Protein AF-A0AAX3W273-F1 (afdb_monomer_lite)

Structure (mmCIF, N/CA/C/O backbone):
data_AF-A0AAX3W273-F1
#
_entry.id   AF-A0AAX3W273-F1
#
loop_
_atom_site.group_PDB
_atom_site.id
_atom_site.type_symbol
_atom_site.label_atom_id
_atom_site.label_alt_id
_atom_site.label_comp_id
_atom_site.label_asym_id
_atom_site.label_entity_id
_atom_site.label_seq_id
_atom_site.pdbx_PDB_ins_code
_atom_site.Cartn_x
_atom_site.Cartn_y
_atom_site.Cartn_z
_atom_site.occupancy
_atom_site.B_iso_or_equiv
_atom_site.auth_seq_id
_atom_site.auth_comp_id
_atom_site.auth_asym_id
_atom_site.auth_atom_id
_atom_site.pdbx_PDB_model_num
ATOM 1 N N . MET A 1 1 ? 8.315 22.679 12.753 1.00 25.94 1 MET A N 1
ATOM 2 C CA . MET A 1 1 ? 7.898 21.330 12.330 1.00 25.94 1 MET A CA 1
ATOM 3 C C . MET A 1 1 ? 9.099 20.743 11.617 1.00 25.94 1 MET A C 1
ATOM 5 O O . MET A 1 1 ? 9.586 21.376 10.692 1.00 25.94 1 MET A O 1
ATOM 9 N N . LYS A 1 2 ? 9.744 19.732 12.209 1.00 23.56 2 LYS A N 1
ATOM 10 C CA . LYS A 1 2 ? 11.080 19.284 11.787 1.00 23.56 2 LYS A CA 1
ATOM 11 C C . LYS A 1 2 ? 10.921 18.058 10.901 1.00 23.56 2 LYS A C 1
ATOM 13 O O . LYS A 1 2 ? 10.528 17.007 11.386 1.00 23.56 2 LYS A O 1
ATOM 18 N N . LYS A 1 3 ? 11.172 18.308 9.621 1.00 26.64 3 LYS A N 1
ATOM 19 C CA . LYS A 1 3 ? 11.089 17.408 8.484 1.00 26.64 3 LYS A CA 1
ATOM 20 C C . LYS A 1 3 ? 12.102 16.267 8.580 1.00 26.64 3 LYS A C 1
ATOM 22 O O . LYS A 1 3 ? 13.192 16.435 9.127 1.00 26.64 3 LYS A O 1
ATOM 27 N N . ILE A 1 4 ? 11.681 15.152 8.000 1.00 30.81 4 ILE A N 1
ATOM 28 C CA . ILE A 1 4 ? 12.438 13.959 7.639 1.00 30.81 4 ILE A CA 1
ATOM 29 C C . ILE A 1 4 ? 13.677 14.388 6.844 1.00 30.81 4 ILE A C 1
ATOM 31 O O . ILE A 1 4 ? 13.557 14.955 5.763 1.00 30.81 4 ILE A O 1
ATOM 35 N N . ALA A 1 5 ? 14.858 14.171 7.417 1.00 24.86 5 ALA A N 1
ATOM 36 C CA . ALA A 1 5 ? 16.133 14.404 6.760 1.00 24.86 5 ALA A CA 1
ATOM 37 C C . ALA A 1 5 ? 17.184 13.416 7.292 1.00 24.86 5 ALA A C 1
ATOM 39 O O . ALA A 1 5 ? 17.659 13.573 8.412 1.00 24.86 5 ALA A O 1
ATOM 40 N N . ILE A 1 6 ? 17.594 12.497 6.409 1.00 29.88 6 ILE A N 1
ATOM 41 C CA . ILE A 1 6 ? 18.982 12.054 6.206 1.00 29.88 6 ILE A CA 1
ATOM 42 C C . ILE A 1 6 ? 19.641 11.113 7.264 1.00 29.88 6 ILE A C 1
ATOM 44 O O . ILE A 1 6 ? 19.788 11.457 8.431 1.00 29.88 6 ILE A O 1
ATOM 48 N N . LEU A 1 7 ? 20.254 10.038 6.720 1.00 27.95 7 LEU A N 1
ATOM 49 C CA . LEU A 1 7 ? 21.529 9.350 7.069 1.00 27.95 7 LEU A CA 1
ATOM 50 C C . LEU A 1 7 ? 21.525 7.922 7.670 1.00 27.95 7 LEU A C 1
ATOM 52 O O . LEU A 1 7 ? 21.441 7.691 8.873 1.00 27.95 7 LEU A O 1
ATOM 56 N N . LEU A 1 8 ? 21.913 6.993 6.783 1.00 24.48 8 LEU A N 1
ATOM 57 C CA . LEU A 1 8 ? 23.005 6.011 6.907 1.00 24.48 8 LEU A CA 1
ATOM 58 C C . LEU A 1 8 ? 23.963 6.155 8.121 1.00 24.48 8 LEU A C 1
ATOM 60 O O . LEU A 1 8 ? 24.432 7.238 8.454 1.00 24.48 8 LEU A O 1
ATOM 64 N N . PHE A 1 9 ? 24.431 4.978 8.575 1.00 23.83 9 PHE A N 1
ATOM 65 C CA . PHE A 1 9 ? 25.602 4.643 9.421 1.00 23.83 9 PHE A CA 1
ATOM 66 C C . PHE A 1 9 ? 25.374 4.181 10.881 1.00 23.83 9 PHE A C 1
ATOM 68 O O . PHE A 1 9 ? 25.629 4.874 11.858 1.00 23.83 9 PHE A O 1
ATOM 75 N N . SER A 1 10 ? 25.233 2.855 10.987 1.00 26.92 10 SER A N 1
ATOM 76 C CA . SER A 1 10 ? 26.097 1.952 11.774 1.00 26.92 10 SER A CA 1
ATOM 77 C C . SER A 1 10 ? 25.934 1.795 13.303 1.00 26.92 10 SER A C 1
ATOM 79 O O . SER A 1 10 ? 26.263 2.654 14.109 1.00 26.92 10 SER A O 1
ATOM 81 N N . MET A 1 11 ? 25.674 0.523 13.638 1.00 23.14 11 MET A N 1
ATOM 82 C CA . MET A 1 11 ? 26.162 -0.266 14.782 1.00 23.14 11 MET A CA 1
ATOM 83 C C . MET A 1 11 ? 25.514 -0.128 16.174 1.00 23.14 11 MET A C 1
ATOM 85 O O . MET A 1 11 ? 25.789 0.783 16.939 1.00 23.14 11 MET A O 1
ATOM 89 N N . LEU A 1 12 ? 24.862 -1.247 16.537 1.00 26.22 12 LEU A N 1
ATOM 90 C CA . LEU A 1 12 ? 25.008 -2.019 17.786 1.00 26.22 12 LEU A CA 1
ATOM 91 C C . LEU A 1 12 ? 24.751 -1.278 19.112 1.00 26.22 12 LEU A C 1
ATOM 93 O O . LEU A 1 12 ? 25.593 -0.530 19.581 1.00 26.22 12 LEU A O 1
ATOM 97 N N . PHE A 1 13 ? 23.705 -1.682 19.840 1.00 26.23 13 PHE A N 1
ATOM 98 C CA . PHE A 1 13 ? 23.851 -2.570 21.007 1.00 26.23 13 PHE A CA 1
ATOM 99 C C . PHE A 1 13 ? 22.477 -3.024 21.540 1.00 26.23 13 PHE A C 1
ATOM 101 O O . PHE A 1 13 ? 21.609 -2.232 21.889 1.00 26.23 13 PHE A O 1
ATOM 108 N N . ILE A 1 14 ? 22.317 -4.346 21.615 1.00 30.08 14 ILE A N 1
ATOM 109 C CA . ILE A 1 14 ? 21.212 -5.088 22.238 1.00 30.08 14 ILE A CA 1
ATOM 110 C C . ILE A 1 14 ? 21.372 -5.054 23.766 1.00 30.08 14 ILE A C 1
ATOM 112 O O . ILE A 1 14 ? 22.502 -5.168 24.231 1.00 30.08 14 ILE A O 1
ATOM 116 N N . LEU A 1 15 ? 20.257 -5.002 24.517 1.00 28.06 15 LEU A N 1
ATOM 117 C CA . LEU A 1 15 ? 19.963 -5.750 25.768 1.00 28.06 15 LEU A CA 1
ATOM 118 C C . LEU A 1 15 ? 18.534 -5.375 26.238 1.00 28.06 15 LEU A C 1
ATOM 120 O O . LEU A 1 15 ? 18.276 -4.245 26.624 1.00 28.06 15 LEU A O 1
ATOM 124 N N . ALA A 1 16 ? 17.519 -6.210 26.000 1.00 25.91 16 ALA A N 1
ATOM 125 C CA . ALA A 1 16 ? 17.043 -7.311 26.853 1.00 25.91 16 ALA A CA 1
ATOM 126 C C . ALA A 1 16 ? 16.433 -6.887 28.208 1.00 25.91 16 ALA A C 1
ATOM 128 O O . ALA A 1 16 ? 17.149 -6.548 29.145 1.00 25.91 16 ALA A O 1
ATOM 129 N N . ALA A 1 17 ? 15.119 -7.091 28.360 1.00 27.91 17 ALA A N 1
ATOM 130 C CA . ALA A 1 17 ? 14.512 -7.423 29.648 1.00 27.91 17 ALA A CA 1
ATOM 131 C C . ALA A 1 17 ? 13.325 -8.379 29.452 1.00 27.91 17 ALA A C 1
ATOM 133 O O . ALA A 1 17 ? 12.268 -8.037 28.930 1.00 27.91 17 ALA A O 1
ATOM 134 N N . CYS A 1 18 ? 13.573 -9.615 29.873 1.00 31.14 18 CYS A N 1
ATOM 135 C CA . CYS A 1 18 ? 12.635 -10.713 30.023 1.00 31.14 18 CYS A CA 1
ATOM 136 C C . CYS A 1 18 ? 11.695 -10.432 31.209 1.00 31.14 18 CYS A C 1
ATOM 138 O O . CYS A 1 18 ? 12.151 -9.978 32.257 1.00 31.14 18 CYS A O 1
ATOM 140 N N . GLY A 1 19 ? 10.406 -10.741 31.075 1.00 26.31 19 GLY A N 1
ATOM 141 C CA . GLY A 1 19 ? 9.416 -10.601 32.144 1.00 26.31 19 GLY A CA 1
ATOM 142 C C . GLY A 1 19 ? 8.473 -11.794 32.165 1.00 26.31 19 GLY A C 1
ATOM 143 O O . GLY A 1 19 ? 7.361 -11.726 31.656 1.00 26.31 19 GLY A O 1
ATOM 144 N N . ASN A 1 20 ? 8.963 -12.903 32.713 1.00 30.00 20 ASN A N 1
ATOM 145 C CA . ASN A 1 20 ? 8.245 -14.159 32.888 1.00 30.00 20 ASN A CA 1
ATOM 146 C C . ASN A 1 20 ? 7.231 -14.038 34.042 1.00 30.00 20 ASN A C 1
ATOM 148 O O . ASN A 1 20 ? 7.597 -13.592 35.129 1.00 30.00 20 ASN A O 1
ATOM 152 N N . ALA A 1 21 ? 5.992 -14.488 33.841 1.00 28.69 21 ALA A N 1
ATOM 153 C CA . ALA A 1 21 ? 5.070 -14.791 34.934 1.00 28.69 21 ALA A CA 1
ATOM 154 C C . ALA A 1 21 ? 4.145 -15.947 34.531 1.00 28.69 21 ALA A C 1
ATOM 156 O O . ALA A 1 21 ? 3.165 -15.773 33.803 1.00 28.69 21 ALA A O 1
ATOM 157 N N . GLU A 1 22 ? 4.474 -17.141 35.023 1.00 37.22 22 GLU A N 1
ATOM 158 C CA . GLU A 1 22 ? 3.534 -18.252 35.129 1.00 37.22 22 GLU A CA 1
ATOM 159 C C . GLU A 1 22 ? 2.342 -17.824 35.991 1.00 37.22 22 GLU A C 1
ATOM 161 O O . GLU A 1 22 ? 2.506 -17.309 37.097 1.00 37.22 22 GLU A O 1
ATOM 166 N N . SER A 1 23 ? 1.126 -18.071 35.506 1.00 32.28 23 SER A N 1
ATOM 167 C CA . SER A 1 23 ? -0.039 -18.132 36.381 1.00 32.28 23 SER A CA 1
ATOM 168 C C . SER A 1 23 ? -0.974 -19.256 35.956 1.00 32.28 23 SER A C 1
ATOM 170 O O . SER A 1 23 ? -1.180 -19.551 34.777 1.00 32.28 23 SER A O 1
ATOM 172 N N . GLU A 1 24 ? -1.456 -19.930 36.988 1.00 30.55 24 GLU A N 1
ATOM 173 C CA . GLU A 1 24 ? -2.148 -21.205 37.003 1.00 30.55 24 GLU A CA 1
ATOM 174 C C . GLU A 1 24 ? -3.422 -21.216 36.147 1.00 30.55 24 GLU A C 1
ATOM 176 O O . GLU A 1 24 ? -4.262 -20.313 36.190 1.00 30.55 24 GLU A O 1
ATOM 181 N N . LYS A 1 25 ? -3.607 -22.310 35.401 1.00 39.47 25 LYS A N 1
ATOM 182 C CA . LYS A 1 25 ? -4.836 -22.590 34.656 1.00 39.47 25 LYS A CA 1
ATOM 183 C C . LYS A 1 25 ? -5.967 -22.946 35.625 1.00 39.47 25 LYS A C 1
ATOM 185 O O . LYS A 1 25 ? -6.136 -24.105 35.988 1.00 39.47 25 LYS A O 1
ATOM 190 N N . LYS A 1 26 ? -6.792 -21.959 35.978 1.00 35.06 26 LYS A N 1
ATOM 191 C CA . LYS A 1 26 ? -8.195 -22.203 36.338 1.00 35.06 26 LYS A CA 1
ATOM 192 C C . LYS A 1 26 ? -9.020 -22.257 35.055 1.00 35.06 26 LYS A C 1
ATOM 194 O O . LYS A 1 26 ? -9.019 -21.299 34.281 1.00 35.06 26 LYS A O 1
ATOM 199 N N . GLU A 1 27 ? -9.707 -23.374 34.830 1.00 41.81 27 GLU A N 1
ATOM 200 C CA . GLU A 1 27 ? -10.755 -23.484 33.814 1.00 41.81 27 GLU A CA 1
ATOM 201 C C . GLU A 1 27 ? -11.779 -22.365 34.034 1.00 41.81 27 GLU A C 1
ATOM 203 O O . GLU A 1 27 ? -12.503 -22.336 35.029 1.00 41.81 27 GLU A O 1
ATOM 208 N N . LYS A 1 28 ? -11.784 -21.393 33.118 1.00 39.84 28 LYS A N 1
ATOM 209 C CA . LYS A 1 28 ? -12.769 -20.316 33.088 1.00 39.84 28 LYS A CA 1
ATOM 210 C C . LYS A 1 28 ? -14.056 -20.859 32.488 1.00 39.84 28 LYS A C 1
ATOM 212 O O . LYS A 1 28 ? -14.116 -21.153 31.294 1.00 39.84 28 LYS A O 1
ATOM 217 N N . GLU A 1 29 ? -15.094 -20.899 33.310 1.00 38.44 29 GLU A N 1
ATOM 218 C CA . GLU A 1 29 ? -16.475 -20.744 32.863 1.00 38.44 29 GLU A CA 1
ATOM 219 C C . GLU A 1 29 ? -16.510 -19.624 31.806 1.00 38.44 29 GLU A C 1
ATOM 221 O O . GLU A 1 29 ? -16.057 -18.506 32.070 1.00 38.44 29 GLU A O 1
ATOM 226 N N . LYS A 1 30 ? -16.963 -19.918 30.578 1.00 45.59 30 LYS A N 1
ATOM 227 C CA . LYS A 1 30 ? -17.107 -18.907 29.519 1.00 45.59 30 LYS A CA 1
ATOM 228 C C . LYS A 1 30 ? -18.262 -17.976 29.886 1.00 45.59 30 LYS A C 1
ATOM 230 O O . LYS A 1 30 ? -19.367 -18.102 29.365 1.00 45.59 30 LYS A O 1
ATOM 235 N N . THR A 1 31 ? -18.005 -17.034 30.786 1.00 56.19 31 THR A N 1
ATOM 236 C CA . THR A 1 31 ? -18.885 -15.894 31.020 1.00 56.19 31 THR A CA 1
ATOM 237 C C . THR A 1 31 ? -18.957 -15.122 29.706 1.00 56.19 31 THR A C 1
ATOM 239 O O . THR A 1 31 ? -17.946 -14.626 29.204 1.00 56.19 31 THR A O 1
ATOM 242 N N . LYS A 1 32 ? -20.136 -15.102 29.084 1.00 72.56 32 LYS A N 1
ATOM 243 C CA . LYS A 1 32 ? -20.366 -14.354 27.848 1.00 72.56 32 LYS A CA 1
ATOM 244 C C . LYS A 1 32 ? -20.261 -12.866 28.202 1.00 72.56 32 LYS A C 1
ATOM 246 O O . LYS A 1 32 ? -21.071 -12.371 28.978 1.00 72.56 32 LYS A O 1
ATOM 251 N N . ILE A 1 33 ? -19.223 -12.195 27.709 1.00 83.00 33 ILE A N 1
ATOM 252 C CA . ILE A 1 33 ? -18.990 -10.761 27.940 1.00 83.00 33 ILE A CA 1
ATOM 253 C C . ILE A 1 33 ? -20.108 -9.920 27.306 1.00 83.00 33 ILE A C 1
ATOM 255 O O . ILE A 1 33 ? -20.633 -10.287 26.251 1.00 83.00 33 ILE A O 1
ATOM 259 N N . THR A 1 34 ? -20.487 -8.814 27.952 1.00 90.56 34 THR A N 1
ATOM 260 C CA . THR A 1 34 ? -21.536 -7.902 27.453 1.00 90.56 34 THR A CA 1
ATOM 261 C C . THR A 1 34 ? -21.082 -7.164 26.187 1.00 90.56 34 THR A C 1
ATOM 263 O O . THR A 1 34 ? -19.890 -7.146 25.885 1.00 90.56 34 THR A O 1
ATOM 266 N N . GLN A 1 35 ? -22.011 -6.547 25.445 1.00 91.31 35 GLN A N 1
ATOM 267 C CA . GLN A 1 35 ? -21.678 -5.713 24.279 1.00 91.31 35 GLN A CA 1
ATOM 268 C C . GLN A 1 35 ? -20.694 -4.593 24.656 1.00 91.31 35 GLN A C 1
ATOM 270 O O . GLN A 1 35 ? -19.619 -4.510 24.080 1.00 91.31 35 GLN A O 1
ATOM 275 N N . GLU A 1 36 ? -20.989 -3.828 25.709 1.00 91.69 36 GLU A N 1
ATOM 276 C CA . GLU A 1 36 ? -20.113 -2.755 26.205 1.00 91.69 36 GLU A CA 1
ATOM 277 C C . GLU A 1 36 ? -18.697 -3.262 26.556 1.00 91.69 36 GLU A C 1
ATOM 279 O O . GLU A 1 36 ? -17.688 -2.610 26.285 1.00 91.69 36 GLU A O 1
ATOM 284 N N . GLN A 1 37 ? -18.588 -4.469 27.125 1.00 93.31 37 GLN A N 1
ATOM 285 C CA . GLN A 1 37 ? -17.292 -5.093 27.407 1.00 93.31 37 GLN A CA 1
ATOM 286 C C . GLN A 1 37 ? -16.558 -5.529 26.132 1.00 93.31 37 GLN A C 1
ATOM 288 O O . GLN A 1 37 ? -15.325 -5.485 26.102 1.00 93.31 37 GLN A O 1
ATOM 293 N N . GLN A 1 38 ? -17.286 -5.963 25.099 1.00 95.00 38 GLN A N 1
ATOM 294 C CA . GLN A 1 38 ? -16.714 -6.270 23.788 1.00 95.00 38 GLN A CA 1
ATOM 295 C C . GLN A 1 38 ? -16.208 -4.998 23.107 1.00 95.00 38 GLN A C 1
ATOM 297 O O . GLN A 1 38 ? -15.054 -4.987 22.694 1.00 95.00 38 GLN A O 1
ATOM 302 N N . GLU A 1 39 ? -17.005 -3.928 23.075 1.00 94.31 39 GLU A N 1
ATOM 303 C CA . GLU A 1 39 ? -16.632 -2.623 22.508 1.00 94.31 39 GLU A CA 1
ATOM 304 C C . GLU A 1 39 ? -15.397 -2.050 23.204 1.00 94.31 39 GLU A C 1
ATOM 306 O O . GLU A 1 39 ? -14.401 -1.731 22.561 1.00 94.31 39 GLU A O 1
ATOM 311 N N . LYS A 1 40 ? -15.390 -2.023 24.543 1.00 95.00 40 LYS A N 1
ATOM 312 C CA . LYS A 1 40 ? -14.233 -1.543 25.310 1.00 95.00 40 LYS A CA 1
ATOM 313 C C . LYS A 1 40 ? -12.968 -2.351 25.023 1.00 95.00 40 LYS A C 1
ATOM 315 O O . LYS A 1 40 ? -11.872 -1.790 24.984 1.00 95.00 40 LYS A O 1
ATOM 320 N N . LYS A 1 41 ? -13.096 -3.672 24.858 1.00 95.62 41 LYS A N 1
ATOM 321 C CA . LYS A 1 41 ? -11.964 -4.528 24.493 1.00 95.62 41 LYS A CA 1
ATOM 322 C C . LYS A 1 41 ? -11.507 -4.241 23.065 1.00 95.62 41 LYS A C 1
ATOM 324 O O . LYS A 1 41 ? -10.311 -4.094 22.860 1.00 95.62 41 LYS A O 1
ATOM 329 N N . HIS A 1 42 ? -12.432 -4.165 22.116 1.00 96.88 42 HIS A N 1
ATOM 330 C CA . HIS A 1 42 ? -12.141 -3.893 20.716 1.00 96.88 42 HIS A CA 1
ATOM 331 C C . HIS A 1 42 ? -11.419 -2.555 20.555 1.00 96.88 42 HIS A C 1
ATOM 333 O O . HIS A 1 42 ? -10.285 -2.554 20.101 1.00 96.88 42 HIS A O 1
ATOM 339 N N . ASN A 1 43 ? -11.975 -1.465 21.087 1.00 96.94 43 ASN A N 1
ATOM 340 C CA . ASN A 1 43 ? -11.385 -0.124 21.011 1.00 96.94 43 ASN A CA 1
ATOM 341 C C . ASN A 1 43 ? -9.984 -0.062 21.632 1.00 96.94 43 ASN A C 1
ATOM 343 O O . ASN A 1 43 ? -9.100 0.618 21.120 1.00 96.94 43 ASN A O 1
ATOM 347 N N . LYS A 1 44 ? -9.748 -0.812 22.718 1.00 97.25 44 LYS A N 1
ATOM 348 C CA . LYS A 1 44 ? -8.411 -0.929 23.310 1.00 97.25 44 LYS A CA 1
ATOM 349 C C . LYS A 1 44 ? -7.417 -1.590 22.353 1.00 97.25 44 LYS A C 1
ATOM 351 O O . LYS A 1 44 ? -6.265 -1.173 22.311 1.00 97.25 44 LYS A O 1
ATOM 356 N N . GLU A 1 45 ? -7.821 -2.644 21.651 1.00 97.94 45 GLU A N 1
ATOM 357 C CA . GLU A 1 45 ? -6.953 -3.311 20.678 1.00 97.94 45 GLU A CA 1
ATOM 358 C C . GLU A 1 45 ? -6.794 -2.475 19.399 1.00 97.94 45 GLU A C 1
ATOM 360 O O . GLU A 1 45 ? -5.684 -2.411 18.885 1.00 97.94 45 GLU A O 1
ATOM 365 N N . THR A 1 46 ? -7.831 -1.752 18.959 1.00 97.75 46 THR A N 1
ATOM 366 C CA . THR A 1 46 ? -7.755 -0.770 17.863 1.00 97.75 46 THR A CA 1
ATOM 367 C C . THR A 1 46 ? -6.721 0.304 18.161 1.00 97.75 46 THR A C 1
ATOM 369 O O . THR A 1 46 ? -5.808 0.514 17.372 1.00 97.75 46 THR A O 1
ATOM 372 N N . LYS A 1 47 ? -6.797 0.922 19.347 1.00 97.50 47 LYS A N 1
ATOM 373 C CA . LYS A 1 47 ? -5.842 1.951 19.769 1.00 97.50 47 LYS A CA 1
ATOM 374 C C . LYS A 1 47 ? -4.402 1.432 19.818 1.00 97.50 47 LYS A C 1
ATOM 376 O O . LYS A 1 47 ? -3.484 2.158 19.468 1.00 97.50 47 LYS A O 1
ATOM 381 N N . LYS A 1 48 ? -4.187 0.182 20.245 1.00 97.12 48 LYS A N 1
ATOM 382 C CA . LYS A 1 48 ? -2.845 -0.427 20.231 1.00 97.12 48 LYS A CA 1
ATOM 383 C C . LYS A 1 48 ? -2.323 -0.657 18.817 1.00 97.12 48 LYS A C 1
ATOM 385 O O . LYS A 1 48 ? -1.138 -0.453 18.597 1.00 97.12 48 LYS A O 1
ATOM 390 N N . LEU A 1 49 ? -3.178 -1.127 17.907 1.00 97.19 49 LEU A N 1
ATOM 391 C CA . LEU A 1 49 ? -2.784 -1.346 16.518 1.00 97.19 49 LEU A CA 1
ATOM 392 C C . LEU A 1 49 ? -2.435 -0.016 15.849 1.00 97.19 49 LEU A C 1
ATOM 394 O O . LEU A 1 49 ? -1.381 0.070 15.239 1.00 97.19 49 LEU A O 1
ATOM 398 N N . ALA A 1 50 ? -3.269 1.010 16.035 1.00 96.06 50 ALA A N 1
ATOM 399 C CA . ALA A 1 50 ? -3.011 2.361 15.545 1.00 96.06 50 ALA A CA 1
ATOM 400 C C . ALA A 1 50 ? -1.683 2.914 16.071 1.00 96.06 50 ALA A C 1
ATOM 402 O O . ALA A 1 50 ? -0.850 3.340 15.286 1.00 96.06 50 ALA A O 1
ATOM 403 N N . GLN A 1 51 ? -1.446 2.829 17.386 1.00 95.56 51 GLN A N 1
ATOM 404 C CA . GLN A 1 51 ? -0.183 3.293 17.961 1.00 95.56 51 GLN A CA 1
ATOM 405 C C . GLN A 1 51 ? 1.013 2.530 17.387 1.00 95.56 51 GLN A C 1
ATOM 407 O O . GLN A 1 51 ? 1.996 3.145 17.014 1.00 95.56 51 GLN A O 1
ATOM 412 N N . SER A 1 52 ? 0.925 1.200 17.277 1.00 91.81 52 SER A N 1
ATOM 413 C CA . SER A 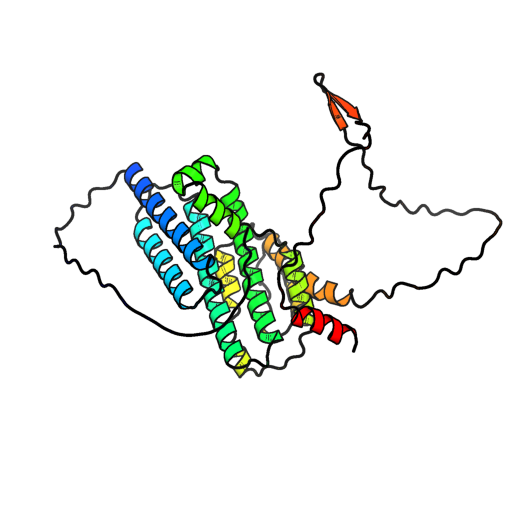1 52 ? 2.003 0.404 16.681 1.00 91.81 52 SER A CA 1
ATOM 414 C C . SER A 1 52 ? 2.249 0.782 15.223 1.00 91.81 52 SER A C 1
ATOM 416 O O . SER A 1 52 ? 3.394 0.818 14.791 1.00 91.81 52 SER A O 1
ATOM 418 N N . LEU A 1 53 ? 1.195 1.070 14.459 1.00 90.69 53 LEU A N 1
ATOM 419 C CA . LEU A 1 53 ? 1.329 1.493 13.073 1.00 90.69 53 LEU A CA 1
ATOM 420 C C . LEU A 1 53 ? 2.144 2.790 12.972 1.00 90.69 53 LEU A C 1
ATOM 422 O O . LEU A 1 53 ? 3.160 2.788 12.286 1.00 90.69 53 LEU A O 1
ATOM 426 N N . ILE A 1 54 ? 1.762 3.821 13.729 1.00 90.44 54 ILE A N 1
ATOM 427 C CA . ILE A 1 54 ? 2.485 5.101 13.786 1.00 90.44 54 ILE A CA 1
ATOM 428 C C . ILE A 1 54 ? 3.912 4.910 14.311 1.00 90.44 54 ILE A C 1
ATOM 430 O O . ILE A 1 54 ? 4.863 5.281 13.637 1.00 90.44 54 ILE A O 1
ATOM 434 N N . ASP A 1 55 ? 4.102 4.193 15.423 1.00 87.62 55 ASP A N 1
ATOM 435 C CA . ASP A 1 55 ? 5.432 3.933 16.000 1.00 87.62 55 ASP A CA 1
ATOM 436 C C . ASP A 1 55 ? 6.385 3.199 15.026 1.00 87.62 55 ASP A C 1
ATOM 438 O O . ASP A 1 55 ? 7.609 3.254 15.183 1.00 87.62 55 ASP A O 1
ATOM 442 N N . ASN A 1 56 ? 5.855 2.430 14.065 1.00 77.38 56 ASN A N 1
ATOM 443 C CA . ASN A 1 56 ? 6.661 1.768 13.035 1.00 77.38 56 ASN A CA 1
ATOM 444 C C . ASN A 1 56 ? 6.947 2.660 11.820 1.00 77.38 56 ASN A C 1
ATOM 446 O O . ASN A 1 56 ? 7.923 2.380 11.129 1.00 77.38 56 ASN A O 1
ATOM 450 N N . LEU A 1 57 ? 6.132 3.686 11.569 1.00 70.62 57 LEU A N 1
ATOM 451 C CA . LEU A 1 57 ? 6.234 4.576 10.409 1.00 70.62 57 LEU A CA 1
ATOM 452 C C . LEU A 1 57 ? 6.911 5.913 10.722 1.00 70.62 57 LEU A C 1
ATOM 454 O O . LEU A 1 57 ? 7.564 6.460 9.846 1.00 70.62 57 LEU A O 1
ATOM 458 N N . ASP A 1 58 ? 6.889 6.366 11.976 1.00 68.69 58 ASP A N 1
ATOM 459 C CA . ASP A 1 58 ? 7.658 7.524 12.469 1.00 68.69 58 ASP A CA 1
ATOM 460 C C . ASP A 1 58 ? 9.184 7.301 12.443 1.00 68.69 58 ASP A C 1
ATOM 462 O O . ASP A 1 58 ? 9.973 8.148 12.872 1.00 68.69 58 ASP A O 1
ATOM 466 N N . LYS A 1 59 ? 9.629 6.127 11.991 1.00 66.19 59 LYS A N 1
ATOM 467 C CA . LYS A 1 59 ? 11.039 5.774 11.858 1.00 66.19 59 LYS A CA 1
ATOM 468 C C . LYS A 1 59 ? 11.553 6.230 10.500 1.00 66.19 59 LYS A C 1
ATOM 470 O O . LYS A 1 59 ? 10.903 6.021 9.486 1.00 66.19 59 LYS A O 1
ATOM 475 N N . GLU A 1 60 ? 12.773 6.761 10.495 1.00 55.50 60 GLU A N 1
ATOM 476 C CA . GLU A 1 60 ? 13.459 7.227 9.281 1.00 55.50 60 GLU A CA 1
ATOM 477 C C . GLU A 1 60 ? 13.594 6.136 8.206 1.00 55.50 60 GLU A C 1
ATOM 479 O O . GLU A 1 60 ? 13.546 6.437 7.018 1.00 55.50 60 GLU A O 1
ATOM 484 N N . GLU A 1 61 ? 13.718 4.867 8.608 1.00 61.12 61 GLU A N 1
ATOM 485 C CA . GLU A 1 61 ? 13.744 3.727 7.692 1.00 61.12 61 GLU A CA 1
ATOM 486 C C . GLU A 1 61 ? 12.843 2.596 8.192 1.00 61.12 61 GLU A C 1
ATOM 488 O O . GLU A 1 61 ? 12.916 2.166 9.348 1.00 61.12 61 GLU A O 1
ATOM 493 N N . LEU A 1 62 ? 12.031 2.055 7.284 1.00 67.44 62 LEU A N 1
ATOM 494 C CA . LEU A 1 62 ? 11.163 0.916 7.552 1.00 67.44 62 LEU A CA 1
ATOM 495 C C . LEU A 1 62 ? 11.953 -0.394 7.440 1.00 67.44 62 LEU A C 1
ATOM 497 O O . LEU A 1 62 ? 12.149 -0.945 6.354 1.00 67.44 62 LEU A O 1
ATOM 501 N N . THR A 1 63 ? 12.397 -0.941 8.569 1.00 78.94 63 THR A N 1
ATOM 502 C CA . THR A 1 63 ? 13.236 -2.143 8.557 1.00 78.94 63 THR A CA 1
ATOM 503 C C . THR A 1 63 ? 12.421 -3.435 8.460 1.00 78.94 63 THR A C 1
ATOM 505 O O . THR A 1 63 ? 11.236 -3.512 8.793 1.00 78.94 63 THR A O 1
ATOM 508 N N . ASN A 1 64 ? 13.088 -4.533 8.089 1.00 83.81 64 ASN A N 1
ATOM 509 C CA . ASN A 1 64 ? 12.510 -5.881 8.173 1.00 83.81 64 ASN A CA 1
ATOM 510 C C . ASN A 1 64 ? 11.961 -6.224 9.572 1.00 83.81 64 ASN A C 1
ATOM 512 O O . ASN A 1 64 ? 11.042 -7.038 9.685 1.00 83.81 64 ASN A O 1
ATOM 516 N N . ASP A 1 65 ? 12.550 -5.684 10.639 1.00 85.50 65 ASP A N 1
ATOM 517 C CA . ASP A 1 65 ? 12.118 -5.975 12.006 1.00 85.50 65 ASP A CA 1
ATOM 518 C C . ASP A 1 65 ? 10.882 -5.158 12.402 1.00 85.50 65 ASP A C 1
ATOM 520 O O . ASP A 1 65 ? 10.018 -5.679 13.116 1.00 85.50 65 ASP A O 1
ATOM 524 N N . ASP A 1 66 ? 10.729 -3.955 11.853 1.00 84.56 66 ASP A N 1
ATOM 525 C CA . ASP A 1 66 ? 9.514 -3.144 11.987 1.00 84.56 66 ASP A CA 1
ATOM 526 C C . ASP A 1 66 ? 8.338 -3.831 11.293 1.00 84.56 66 ASP A C 1
ATOM 528 O O . ASP A 1 66 ? 7.288 -4.049 11.897 1.00 84.56 66 ASP A O 1
ATOM 532 N N . ILE A 1 67 ? 8.556 -4.348 10.080 1.00 88.19 67 ILE A N 1
ATOM 533 C CA . ILE A 1 67 ? 7.546 -5.133 9.359 1.00 88.19 67 ILE A CA 1
ATOM 534 C C . ILE A 1 67 ? 7.135 -6.390 10.126 1.00 88.19 67 ILE A C 1
ATOM 536 O O . ILE A 1 67 ? 5.943 -6.678 10.246 1.00 88.19 67 ILE A O 1
ATOM 540 N N . LYS A 1 68 ? 8.085 -7.131 10.709 1.00 90.56 68 LYS A N 1
ATOM 541 C CA . LYS A 1 68 ? 7.755 -8.292 11.559 1.00 90.56 68 LYS A CA 1
ATOM 542 C C . LYS A 1 68 ? 6.985 -7.889 12.815 1.00 90.56 68 LYS A C 1
ATOM 544 O O . LYS A 1 68 ? 6.152 -8.666 13.293 1.00 90.56 68 LYS A O 1
ATOM 549 N N . THR A 1 69 ? 7.288 -6.721 13.375 1.00 91.62 69 THR A N 1
ATOM 550 C CA . THR A 1 69 ? 6.590 -6.181 14.544 1.00 91.62 69 THR A CA 1
ATOM 551 C C . THR A 1 69 ? 5.149 -5.847 14.179 1.00 91.62 69 THR A C 1
ATOM 553 O O . THR A 1 69 ? 4.233 -6.388 14.803 1.00 91.62 69 THR A O 1
ATOM 556 N N . LEU A 1 70 ? 4.938 -5.110 13.089 1.00 92.25 70 LEU A N 1
ATOM 557 C CA . LEU A 1 70 ? 3.615 -4.800 12.558 1.00 92.25 70 LEU A CA 1
ATOM 558 C C . LEU A 1 70 ? 2.808 -6.071 12.242 1.00 92.25 70 LEU A C 1
ATOM 560 O O . LEU A 1 70 ? 1.652 -6.202 12.641 1.00 92.25 70 LEU A O 1
ATOM 564 N N . GLU A 1 71 ? 3.422 -7.082 11.616 1.00 94.25 71 GLU A N 1
ATOM 565 C CA . GLU A 1 71 ? 2.775 -8.378 11.363 1.00 94.25 71 GLU A CA 1
ATOM 566 C C . GLU A 1 71 ? 2.337 -9.101 12.643 1.00 94.25 71 GLU A C 1
ATOM 568 O O . GLU A 1 71 ? 1.297 -9.773 12.681 1.00 94.25 71 GLU A O 1
ATOM 573 N N . LYS A 1 72 ? 3.158 -9.028 13.692 1.00 95.44 72 LYS A N 1
ATOM 574 C CA . LYS A 1 72 ? 2.849 -9.624 14.991 1.00 95.44 72 LYS A CA 1
ATOM 575 C C . LYS A 1 72 ? 1.699 -8.882 15.663 1.00 95.44 72 LYS A C 1
ATOM 577 O O . LYS A 1 72 ? 0.834 -9.535 16.258 1.00 95.44 72 LYS A O 1
ATOM 582 N N . ASP A 1 73 ? 1.665 -7.564 15.553 1.00 95.44 73 ASP A N 1
ATOM 583 C CA . ASP A 1 73 ? 0.618 -6.738 16.143 1.00 95.44 73 ASP A CA 1
ATOM 584 C C . ASP A 1 73 ? -0.709 -6.903 15.404 1.00 95.44 73 ASP A C 1
ATOM 586 O O . ASP A 1 73 ? -1.733 -7.121 16.053 1.00 95.44 73 ASP A O 1
ATOM 590 N N . LEU A 1 74 ? -0.684 -7.011 14.073 1.00 96.88 74 LEU A N 1
ATOM 591 C CA . LEU A 1 74 ? -1.828 -7.426 13.256 1.00 96.88 74 LEU A CA 1
ATOM 592 C C . LEU A 1 74 ? -2.396 -8.780 13.704 1.00 96.88 74 LEU A C 1
ATOM 594 O O . LEU A 1 74 ? -3.590 -8.907 13.977 1.00 96.88 74 LEU A O 1
ATOM 598 N N . LYS A 1 75 ? -1.544 -9.803 13.855 1.00 97.44 75 LYS A N 1
ATOM 599 C CA . LYS A 1 75 ? -1.976 -11.127 14.347 1.00 97.44 75 LYS A CA 1
ATOM 600 C C . LYS A 1 75 ? -2.515 -11.058 15.774 1.00 97.44 75 LYS A C 1
ATOM 602 O O . LYS A 1 75 ? -3.408 -11.826 16.140 1.00 97.44 75 LYS A O 1
ATOM 607 N N . THR A 1 76 ? -1.953 -10.192 16.609 1.00 97.38 76 THR A N 1
ATOM 608 C CA . THR A 1 76 ? -2.406 -10.001 17.990 1.00 97.38 76 THR A CA 1
ATOM 609 C C . THR A 1 76 ? -3.789 -9.363 18.009 1.00 97.38 76 THR A C 1
ATOM 611 O O . THR A 1 76 ? -4.678 -9.885 18.686 1.00 97.38 76 THR A O 1
ATOM 614 N N . PHE A 1 77 ? -3.992 -8.314 17.210 1.00 97.75 77 PHE A N 1
ATOM 615 C CA . PHE A 1 77 ? -5.282 -7.672 17.000 1.00 97.75 77 PHE A CA 1
ATOM 616 C C . PHE A 1 77 ? -6.326 -8.697 16.540 1.00 97.75 77 PHE A C 1
ATOM 618 O O . PHE A 1 77 ? -7.278 -8.951 17.277 1.00 97.75 77 PHE A O 1
ATOM 625 N N . GLU A 1 78 ? -6.088 -9.393 15.422 1.00 97.38 78 GLU A N 1
ATOM 626 C CA . GLU A 1 78 ? -6.990 -10.421 14.875 1.00 97.38 78 GLU A CA 1
ATOM 627 C C . GLU A 1 78 ? -7.361 -11.477 15.924 1.00 97.38 78 GLU A C 1
ATOM 629 O O . GLU A 1 78 ? -8.528 -11.827 16.113 1.00 97.38 78 GLU A O 1
ATOM 634 N N . ASN A 1 79 ? -6.376 -12.000 16.658 1.00 97.69 79 ASN A N 1
ATOM 635 C CA . ASN A 1 79 ? -6.630 -13.021 17.670 1.00 97.69 79 ASN A CA 1
ATOM 636 C C . ASN A 1 79 ? -7.458 -12.501 18.847 1.00 97.69 79 ASN A C 1
ATOM 638 O O . ASN A 1 79 ? -8.262 -13.257 19.405 1.00 97.69 79 ASN A O 1
ATOM 642 N N . ASN A 1 80 ? -7.273 -11.237 19.218 1.00 96.12 80 ASN A N 1
ATOM 643 C CA . ASN A 1 80 ? -7.973 -10.617 20.332 1.00 96.12 80 ASN A CA 1
ATOM 644 C C . ASN A 1 80 ? -9.393 -10.166 19.961 1.00 96.12 80 ASN A C 1
ATOM 646 O O . ASN A 1 80 ? -10.251 -10.138 20.858 1.00 96.12 80 ASN A O 1
ATOM 650 N N . THR A 1 81 ? -9.652 -9.874 18.682 1.00 95.56 81 THR A N 1
ATOM 651 C CA . THR A 1 81 ? -10.920 -9.315 18.189 1.00 95.56 81 THR A CA 1
ATOM 652 C C . THR A 1 81 ? -11.810 -10.318 17.452 1.00 95.56 81 THR A C 1
ATOM 654 O O . THR A 1 81 ? -13.025 -10.190 17.550 1.00 95.56 81 THR A O 1
ATOM 657 N N . LYS A 1 82 ? -11.281 -11.394 16.846 1.00 94.25 82 LYS A N 1
ATOM 658 C CA . LYS A 1 82 ? -12.057 -12.362 16.025 1.00 94.25 82 LYS A CA 1
ATOM 659 C C . LYS A 1 82 ? -13.299 -12.983 16.675 1.00 94.25 82 LYS A C 1
ATOM 661 O O . LYS A 1 82 ? -14.169 -13.512 15.991 1.00 94.25 82 LYS A O 1
ATOM 666 N N . SER A 1 83 ? -13.363 -13.020 18.007 1.00 92.44 83 SER A N 1
ATOM 667 C CA . SER A 1 83 ? -14.510 -13.570 18.744 1.00 92.44 83 SER A CA 1
ATOM 668 C C . SER A 1 83 ? -15.531 -12.518 19.187 1.00 92.44 83 SER A C 1
ATOM 670 O O . SER A 1 83 ? -16.549 -12.893 19.769 1.00 92.44 83 SER A O 1
ATOM 672 N N . LEU A 1 84 ? -15.236 -11.230 18.996 1.00 92.75 84 LEU A N 1
ATOM 673 C CA . LEU A 1 84 ? -16.094 -10.107 19.366 1.00 92.75 84 LEU A CA 1
ATOM 674 C C . LEU A 1 84 ? -17.095 -9.897 18.228 1.00 92.75 84 LEU A C 1
ATOM 676 O O . LEU A 1 84 ? -16.718 -9.507 17.134 1.00 92.75 84 LEU A O 1
ATOM 680 N N . LYS A 1 85 ? -18.361 -10.246 18.463 1.00 92.06 85 LYS A N 1
ATOM 681 C CA . LYS A 1 85 ? -19.400 -10.275 17.412 1.00 92.06 85 LYS A CA 1
ATOM 682 C C . LYS A 1 85 ? -20.349 -9.082 17.459 1.00 92.06 85 LYS A C 1
ATOM 684 O O . LYS A 1 85 ? -21.240 -8.985 16.627 1.00 92.06 85 LYS A O 1
ATOM 689 N N . GLN A 1 86 ? -20.232 -8.260 18.495 1.00 90.12 86 GLN A N 1
ATOM 690 C CA . GLN A 1 86 ? -21.107 -7.123 18.775 1.00 90.12 86 GLN A CA 1
ATOM 691 C C . GLN A 1 86 ? -20.233 -5.898 19.016 1.00 90.12 86 GLN A C 1
ATOM 693 O O . GLN A 1 86 ? -20.189 -5.372 20.124 1.00 90.12 86 GLN A O 1
ATOM 698 N N . VAL A 1 87 ? -19.441 -5.547 18.010 1.00 93.06 87 VAL A N 1
ATOM 699 C CA . VAL A 1 87 ? -18.556 -4.385 18.032 1.00 93.06 87 VAL A CA 1
ATOM 700 C C . VAL A 1 87 ? -18.711 -3.650 16.718 1.00 93.06 87 VAL A C 1
ATOM 702 O O . VAL A 1 87 ? -18.937 -4.276 15.684 1.00 93.06 87 VAL A O 1
ATOM 705 N N . ASP A 1 88 ? -18.607 -2.336 16.794 1.00 91.62 88 ASP A N 1
ATOM 706 C CA . ASP A 1 88 ? -18.504 -1.480 15.630 1.00 91.62 88 ASP A CA 1
ATOM 707 C C . ASP A 1 88 ? -17.039 -1.430 15.177 1.00 91.62 88 ASP A C 1
ATOM 709 O O . ASP A 1 88 ? -16.132 -1.186 15.981 1.00 91.62 88 ASP A O 1
ATOM 713 N N . THR A 1 89 ? -16.813 -1.736 13.903 1.00 94.44 89 THR A N 1
ATOM 714 C CA . THR A 1 89 ? -15.488 -1.807 13.285 1.00 94.44 89 THR A CA 1
ATOM 715 C C . THR A 1 89 ? -15.189 -0.607 12.400 1.00 94.44 89 THR A C 1
ATOM 717 O O . THR A 1 89 ? -14.114 -0.573 11.820 1.00 94.44 89 THR A O 1
ATOM 720 N N . ILE A 1 90 ? -16.076 0.390 12.321 1.00 94.62 90 ILE A N 1
ATOM 721 C CA . ILE A 1 90 ? -15.940 1.512 11.381 1.00 94.62 90 ILE A CA 1
ATOM 722 C C . ILE A 1 90 ? -14.622 2.294 11.546 1.00 94.62 90 ILE A C 1
ATOM 724 O O . ILE A 1 90 ? -14.069 2.772 10.570 1.00 94.62 90 ILE A O 1
ATOM 728 N N . ILE A 1 91 ? -14.061 2.356 12.762 1.00 94.75 91 ILE A N 1
ATOM 729 C CA . ILE A 1 91 ? -12.730 2.949 13.011 1.00 94.75 91 ILE A CA 1
ATOM 730 C C . ILE A 1 91 ? -11.607 1.920 12.837 1.00 94.75 91 ILE A C 1
ATOM 732 O O . ILE A 1 91 ? -10.517 2.251 12.387 1.00 94.75 91 ILE A O 1
ATOM 736 N N . SER A 1 92 ? -11.825 0.669 13.251 1.00 95.50 92 SER A N 1
ATOM 737 C CA . SER A 1 92 ? -10.747 -0.324 13.280 1.00 95.50 92 SER A CA 1
ATOM 738 C C . SER A 1 92 ? -10.452 -0.957 11.930 1.00 95.50 92 SER A C 1
ATOM 740 O O . SER A 1 92 ? -9.322 -1.391 11.726 1.00 95.50 92 SER A O 1
ATOM 742 N N . ASP A 1 93 ? -11.439 -1.025 11.039 1.00 95.44 93 ASP A N 1
ATOM 743 C CA . ASP A 1 93 ? -11.303 -1.637 9.723 1.00 95.44 93 ASP A CA 1
ATOM 744 C C . ASP A 1 93 ? -10.351 -0.831 8.821 1.00 95.44 93 ASP A C 1
ATOM 746 O O . ASP A 1 93 ? -9.380 -1.435 8.359 1.00 95.44 93 ASP A O 1
ATOM 750 N N . PRO A 1 94 ? -10.476 0.510 8.686 1.00 94.12 94 PRO A N 1
ATOM 751 C CA . PRO A 1 94 ? -9.507 1.308 7.928 1.00 94.12 94 PRO A CA 1
ATOM 752 C C . PRO A 1 94 ? -8.082 1.219 8.493 1.00 94.12 94 PRO A C 1
ATOM 754 O O . PRO A 1 94 ? -7.134 0.962 7.758 1.00 94.12 94 PRO A O 1
ATOM 757 N N . ILE A 1 95 ? -7.917 1.308 9.821 1.00 95.38 95 ILE A N 1
ATOM 758 C CA . ILE A 1 95 ? -6.600 1.172 10.478 1.00 95.38 95 ILE A CA 1
ATOM 759 C C . ILE A 1 95 ? -5.989 -0.210 10.216 1.00 95.38 95 ILE A C 1
ATOM 761 O O . ILE A 1 95 ? -4.789 -0.343 9.971 1.00 95.38 95 ILE A O 1
ATOM 765 N N . TYR A 1 96 ? -6.805 -1.263 10.282 1.00 96.31 96 TYR A N 1
ATOM 766 C CA . TYR A 1 96 ? -6.356 -2.622 10.011 1.00 96.31 96 TYR A CA 1
ATOM 767 C C . TYR A 1 96 ? -5.951 -2.806 8.545 1.00 96.31 96 TYR A C 1
ATOM 769 O O . TYR A 1 96 ? -4.903 -3.403 8.285 1.00 96.31 96 TYR A O 1
ATOM 777 N N . LYS A 1 97 ? -6.743 -2.277 7.603 1.00 95.75 97 LYS A N 1
ATOM 778 C CA . LYS A 1 97 ? -6.435 -2.260 6.167 1.00 95.75 97 LYS A CA 1
ATOM 779 C C . LYS A 1 97 ? -5.127 -1.516 5.897 1.00 95.75 97 LYS A C 1
ATOM 781 O O . LYS A 1 97 ? -4.240 -2.097 5.278 1.00 95.75 97 LYS A O 1
ATOM 786 N N . ALA A 1 98 ? -4.944 -0.319 6.456 1.00 93.75 98 ALA A N 1
ATOM 787 C CA . ALA A 1 98 ? -3.712 0.459 6.314 1.00 93.75 98 ALA A CA 1
ATOM 788 C C . ALA A 1 98 ? -2.494 -0.322 6.835 1.00 93.75 98 ALA A C 1
ATOM 790 O O . ALA A 1 98 ? -1.525 -0.539 6.108 1.00 93.75 98 ALA A O 1
ATOM 791 N N . ALA A 1 99 ? -2.575 -0.864 8.054 1.00 94.50 99 ALA A N 1
ATOM 792 C CA . ALA A 1 99 ? -1.508 -1.682 8.629 1.00 94.50 99 ALA A CA 1
ATOM 793 C C . ALA A 1 99 ? -1.177 -2.926 7.780 1.00 94.50 99 ALA A C 1
ATOM 795 O O . ALA A 1 99 ? -0.014 -3.327 7.678 1.00 94.50 99 ALA A O 1
ATOM 796 N N . LYS A 1 100 ? -2.178 -3.559 7.154 1.00 96.00 100 LYS A N 1
ATOM 797 C CA . LYS A 1 100 ? -1.951 -4.663 6.210 1.00 96.00 100 LYS A CA 1
ATOM 798 C C . LYS A 1 100 ? -1.243 -4.196 4.947 1.00 96.00 100 LYS A C 1
ATOM 800 O O . LYS A 1 100 ? -0.296 -4.868 4.539 1.00 96.00 100 LYS A O 1
ATOM 805 N N . SER A 1 101 ? -1.659 -3.070 4.377 1.00 94.31 101 SER A N 1
ATOM 806 C CA . SER A 1 101 ? -1.049 -2.492 3.182 1.00 94.31 101 SER A CA 1
ATOM 807 C C . SER A 1 101 ? 0.425 -2.154 3.413 1.00 94.31 101 SER A C 1
ATOM 809 O O . SER A 1 101 ? 1.280 -2.644 2.676 1.00 94.31 101 SER A O 1
ATOM 811 N N . PHE A 1 102 ? 0.755 -1.468 4.512 1.00 92.38 102 PHE A N 1
ATOM 812 C CA . PHE A 1 102 ? 2.147 -1.207 4.902 1.00 92.38 102 PHE A CA 1
ATOM 813 C C . PHE A 1 102 ? 2.950 -2.491 5.131 1.00 92.38 102 PHE A C 1
ATOM 815 O O . PHE A 1 102 ? 4.101 -2.597 4.712 1.00 92.38 102 PHE A O 1
ATOM 822 N N . SER A 1 103 ? 2.351 -3.507 5.758 1.00 93.25 103 SER A N 1
ATOM 823 C CA . SER A 1 103 ? 3.021 -4.794 5.968 1.00 93.25 103 SER A CA 1
ATOM 824 C C . SER A 1 103 ? 3.343 -5.523 4.658 1.00 93.25 103 SER A C 1
ATOM 826 O O . SER A 1 103 ? 4.367 -6.204 4.581 1.00 93.25 103 SER A O 1
ATOM 828 N N . ILE A 1 104 ? 2.480 -5.418 3.644 1.00 94.19 104 ILE A N 1
ATOM 829 C CA . ILE A 1 104 ? 2.712 -5.991 2.313 1.00 94.19 104 ILE A CA 1
ATOM 830 C C . ILE A 1 104 ? 3.811 -5.203 1.604 1.00 94.19 104 ILE A C 1
ATOM 832 O O . ILE A 1 104 ? 4.860 -5.773 1.312 1.00 94.19 104 ILE A O 1
ATOM 836 N N . ALA A 1 105 ? 3.614 -3.894 1.429 1.00 91.38 105 ALA A N 1
ATOM 837 C CA . ALA A 1 105 ? 4.560 -3.021 0.740 1.00 91.38 105 ALA A CA 1
ATOM 838 C C . ALA A 1 105 ? 5.959 -3.090 1.367 1.00 91.38 105 ALA A C 1
ATOM 840 O O . ALA A 1 105 ? 6.953 -3.305 0.676 1.00 91.38 105 ALA A O 1
ATOM 841 N N . GLY A 1 106 ? 6.040 -3.040 2.696 1.00 90.75 106 GLY A N 1
ATOM 842 C CA . GLY A 1 106 ? 7.304 -3.100 3.415 1.00 90.75 106 GLY A CA 1
ATOM 843 C C . GLY A 1 106 ? 8.081 -4.402 3.220 1.00 90.75 106 GLY A C 1
ATOM 844 O O . GLY A 1 106 ? 9.310 -4.381 3.240 1.00 90.75 106 GLY A O 1
ATOM 845 N N . LYS A 1 107 ? 7.425 -5.549 2.990 1.00 91.62 107 LYS A N 1
ATOM 846 C CA . LYS A 1 107 ? 8.146 -6.796 2.658 1.00 91.62 107 LYS A CA 1
ATOM 847 C C . LYS A 1 107 ? 8.836 -6.708 1.310 1.00 91.62 107 LYS A C 1
ATOM 849 O O . LYS A 1 107 ? 9.924 -7.261 1.162 1.00 91.62 107 LYS A O 1
ATOM 854 N N . ASP A 1 108 ? 8.183 -6.078 0.345 1.00 91.44 108 ASP A N 1
ATOM 855 C CA . ASP A 1 108 ? 8.681 -5.974 -1.018 1.00 91.44 108 ASP A CA 1
ATOM 856 C C . ASP A 1 108 ? 9.723 -4.861 -1.145 1.00 91.44 108 ASP A C 1
ATOM 858 O O . ASP A 1 108 ? 10.785 -5.123 -1.701 1.00 91.44 108 ASP A O 1
ATOM 862 N N . ILE A 1 109 ? 9.547 -3.722 -0.470 1.00 90.25 109 ILE A N 1
ATOM 863 C CA . ILE A 1 109 ? 10.612 -2.716 -0.299 1.00 90.25 109 ILE A CA 1
ATOM 864 C C . ILE A 1 109 ? 11.864 -3.370 0.306 1.00 90.25 109 ILE A C 1
ATOM 866 O O . ILE A 1 109 ? 12.956 -3.269 -0.242 1.00 90.25 109 ILE A O 1
ATOM 870 N N . ASN A 1 110 ? 11.713 -4.180 1.360 1.00 89.25 110 ASN A N 1
ATOM 871 C CA . ASN A 1 110 ? 12.834 -4.914 1.960 1.00 89.25 110 ASN A CA 1
ATOM 872 C C . ASN A 1 110 ? 13.508 -5.939 1.022 1.00 89.25 110 ASN A C 1
ATOM 874 O O . ASN A 1 110 ? 14.645 -6.346 1.285 1.00 89.25 110 ASN A O 1
ATOM 878 N N . LYS A 1 111 ? 12.823 -6.436 -0.017 1.00 91.69 111 LYS A N 1
ATOM 879 C CA . LYS A 1 111 ? 13.462 -7.257 -1.061 1.00 91.69 111 LYS A CA 1
ATOM 880 C C . LYS A 1 111 ? 14.238 -6.371 -2.027 1.00 91.69 111 LYS A C 1
ATOM 882 O O . LYS A 1 111 ? 15.370 -6.719 -2.349 1.00 91.69 111 LYS A O 1
ATOM 887 N N . THR A 1 112 ? 13.666 -5.239 -2.432 1.00 90.56 112 THR A N 1
ATOM 888 C CA . THR A 1 112 ? 14.341 -4.258 -3.283 1.00 90.56 112 THR A CA 1
ATOM 889 C C . THR A 1 112 ? 15.603 -3.702 -2.619 1.00 90.56 112 THR A C 1
ATOM 891 O O . THR A 1 112 ? 16.638 -3.641 -3.269 1.00 90.56 112 THR A O 1
ATOM 894 N N . GLU A 1 113 ? 15.585 -3.409 -1.315 1.00 90.00 113 GLU A N 1
ATOM 895 C CA . GLU A 1 113 ? 16.786 -2.945 -0.600 1.00 90.00 113 GLU A CA 1
ATOM 896 C C . GLU A 1 113 ? 17.901 -4.001 -0.599 1.00 90.00 113 GLU A C 1
ATOM 898 O O . GLU A 1 113 ? 19.060 -3.698 -0.871 1.00 90.00 113 GLU A O 1
ATOM 903 N N . LYS A 1 114 ? 17.565 -5.284 -0.408 1.00 92.06 114 LYS A N 1
ATOM 904 C CA . LYS A 1 114 ? 18.550 -6.377 -0.533 1.00 92.06 114 LYS A CA 1
ATOM 905 C C . LYS A 1 114 ? 19.074 -6.530 -1.958 1.00 92.06 114 LYS A C 1
ATOM 907 O O . LYS A 1 114 ? 20.230 -6.903 -2.149 1.00 92.06 114 LYS A O 1
ATOM 912 N N . PHE A 1 115 ? 18.223 -6.289 -2.952 1.00 94.38 115 PHE A N 1
ATOM 913 C CA . PHE A 1 115 ? 18.629 -6.267 -4.351 1.00 94.38 115 PHE A CA 1
ATOM 914 C C . PHE A 1 115 ? 19.622 -5.125 -4.604 1.00 94.38 115 PHE A C 1
ATOM 916 O O . PHE A 1 115 ? 20.690 -5.379 -5.154 1.00 94.38 115 PHE A O 1
ATOM 923 N N . LYS A 1 116 ? 19.325 -3.914 -4.120 1.00 94.25 116 LYS A N 1
ATOM 924 C CA . LYS A 1 116 ? 20.196 -2.731 -4.182 1.00 94.25 116 LYS A CA 1
ATOM 925 C C . LYS A 1 116 ? 21.546 -2.963 -3.506 1.00 94.25 116 LYS A C 1
ATOM 927 O O . LYS A 1 116 ? 22.577 -2.654 -4.090 1.00 94.25 116 LYS A O 1
ATOM 932 N N . GLU A 1 117 ? 21.573 -3.567 -2.317 1.00 93.62 117 GLU A N 1
ATOM 933 C CA . GLU A 1 117 ? 22.827 -3.925 -1.631 1.00 93.62 117 GLU A CA 1
ATOM 934 C C . GLU A 1 117 ? 23.708 -4.870 -2.465 1.00 93.62 117 GLU A C 1
ATOM 936 O O . GLU A 1 117 ? 24.938 -4.814 -2.398 1.00 93.62 117 GLU A O 1
ATOM 941 N N . LYS A 1 118 ? 23.081 -5.770 -3.229 1.00 96.38 118 LYS A N 1
ATOM 942 C CA . LYS A 1 118 ? 23.769 -6.792 -4.020 1.00 96.38 118 LYS A CA 1
ATOM 943 C C . LYS A 1 118 ? 24.186 -6.296 -5.406 1.00 96.38 118 LYS A C 1
ATOM 945 O O . LYS A 1 118 ? 25.224 -6.738 -5.901 1.00 96.38 118 LYS A O 1
ATOM 950 N N . TYR A 1 119 ? 23.386 -5.419 -6.004 1.00 95.94 119 TYR A N 1
ATOM 951 C CA . TYR A 1 119 ? 23.554 -4.877 -7.351 1.00 95.94 119 TYR A CA 1
ATOM 952 C C . TYR A 1 119 ? 23.413 -3.345 -7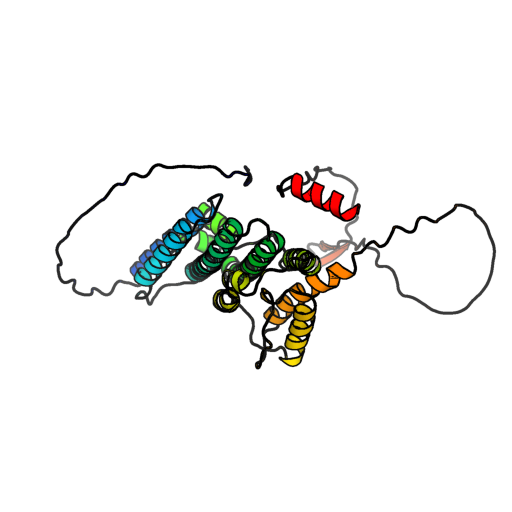.336 1.00 95.94 119 TYR A C 1
ATOM 954 O O . TYR A 1 119 ? 22.466 -2.804 -7.914 1.00 95.94 119 TYR A O 1
ATOM 962 N N . PRO A 1 120 ? 24.320 -2.625 -6.651 1.00 95.00 120 PRO A N 1
ATOM 963 C CA . PRO A 1 120 ? 24.230 -1.171 -6.504 1.00 95.00 120 PRO A CA 1
ATOM 964 C C . PRO A 1 120 ? 24.347 -0.419 -7.837 1.00 95.00 120 PRO A C 1
ATOM 966 O O . PRO A 1 120 ? 23.979 0.744 -7.915 1.00 95.00 120 PRO A O 1
ATOM 969 N N . GLU A 1 121 ? 24.861 -1.067 -8.882 1.00 94.88 121 GLU A N 1
ATOM 970 C CA . GLU A 1 121 ? 24.945 -0.525 -10.237 1.00 94.88 121 GLU A CA 1
ATOM 971 C C . GLU A 1 121 ? 23.616 -0.524 -11.010 1.00 94.88 121 GLU A C 1
ATOM 973 O O . GLU A 1 121 ? 23.572 0.042 -12.098 1.00 94.88 121 GLU A O 1
ATOM 978 N N . LEU A 1 122 ? 22.572 -1.184 -10.494 1.00 95.00 122 LEU A N 1
ATOM 979 C CA . LEU A 1 122 ? 21.247 -1.279 -11.118 1.00 95.00 122 LEU A CA 1
ATOM 980 C C . LEU A 1 122 ? 20.260 -0.304 -10.462 1.00 95.00 122 LEU A C 1
ATOM 982 O O . LEU A 1 122 ? 19.216 -0.708 -9.934 1.00 95.00 122 LEU A O 1
ATOM 986 N N . GLU A 1 123 ? 20.647 0.970 -10.454 1.00 92.06 123 GLU A N 1
ATOM 987 C CA . GLU A 1 123 ? 19.945 2.067 -9.792 1.00 92.06 123 GLU A CA 1
ATOM 988 C C . GLU A 1 123 ? 18.513 2.240 -10.282 1.00 92.06 123 GLU A C 1
ATOM 990 O O . GLU A 1 123 ? 17.563 2.139 -9.498 1.00 92.06 123 GLU A O 1
ATOM 995 N N . ASN A 1 124 ? 18.335 2.386 -11.589 1.00 90.19 124 ASN A N 1
ATOM 996 C CA . ASN A 1 124 ? 17.017 2.604 -12.169 1.00 90.19 124 ASN A CA 1
ATOM 997 C C . ASN A 1 124 ? 16.120 1.371 -11.994 1.00 90.19 124 ASN A C 1
ATOM 999 O O . ASN A 1 124 ? 14.906 1.500 -11.836 1.00 90.19 124 ASN A O 1
ATOM 1003 N N . THR A 1 125 ? 16.698 0.166 -11.948 1.00 94.00 125 THR A N 1
ATOM 1004 C CA . THR A 1 125 ? 15.951 -1.073 -11.690 1.00 94.00 125 THR A CA 1
ATOM 1005 C C . THR A 1 125 ? 15.338 -1.081 -10.291 1.00 94.00 125 THR A C 1
ATOM 1007 O O . THR A 1 125 ? 14.145 -1.374 -10.153 1.00 94.00 125 THR A O 1
ATOM 1010 N N . TYR A 1 126 ? 16.113 -0.769 -9.244 1.00 91.44 126 TYR A N 1
ATOM 1011 C CA . TYR A 1 126 ? 15.564 -0.765 -7.885 1.00 91.44 126 TYR A CA 1
ATOM 1012 C C . TYR A 1 126 ? 14.662 0.446 -7.622 1.00 91.44 126 TYR A C 1
ATOM 1014 O O . TYR A 1 126 ? 13.665 0.296 -6.914 1.00 91.44 126 TYR A O 1
ATOM 1022 N N . LEU A 1 127 ? 14.935 1.606 -8.233 1.00 88.38 127 LEU A N 1
ATOM 1023 C CA . LEU A 1 127 ? 14.062 2.781 -8.141 1.00 88.38 127 LEU A CA 1
ATOM 1024 C C . LEU A 1 127 ? 12.690 2.503 -8.761 1.00 88.38 127 LEU A C 1
ATOM 1026 O O . LEU A 1 127 ? 11.676 2.712 -8.102 1.00 88.38 127 LEU A O 1
ATOM 1030 N N . LEU A 1 128 ? 12.637 1.931 -9.968 1.00 91.44 128 LEU A N 1
ATOM 1031 C CA . LEU A 1 128 ? 11.373 1.550 -10.609 1.00 91.44 128 LEU A CA 1
ATOM 1032 C C . LEU A 1 128 ? 10.618 0.465 -9.843 1.00 91.44 128 LEU A C 1
ATOM 1034 O O . LEU A 1 128 ? 9.390 0.508 -9.748 1.00 91.44 128 LEU A O 1
ATOM 1038 N N . SER A 1 129 ? 11.337 -0.516 -9.296 1.00 92.31 129 SER A N 1
ATOM 1039 C CA . SER A 1 129 ? 10.733 -1.564 -8.473 1.00 92.31 129 SER A CA 1
ATOM 1040 C C . SER A 1 129 ? 10.074 -0.977 -7.221 1.00 92.31 129 SER A C 1
ATOM 1042 O O . SER A 1 129 ? 8.909 -1.274 -6.951 1.00 92.31 129 SER A O 1
ATOM 1044 N N . ASN A 1 130 ? 10.783 -0.112 -6.486 1.00 89.31 130 ASN A N 1
ATOM 1045 C CA . ASN A 1 130 ? 10.237 0.569 -5.311 1.00 89.31 130 ASN A CA 1
ATOM 1046 C C . ASN A 1 130 ? 9.102 1.521 -5.684 1.00 89.31 130 ASN A C 1
ATOM 1048 O O . ASN A 1 130 ? 8.050 1.464 -5.053 1.00 89.31 130 ASN A O 1
ATOM 1052 N N . GLY A 1 131 ? 9.266 2.323 -6.739 1.00 87.94 131 GLY A N 1
ATOM 1053 C CA . GLY A 1 131 ? 8.226 3.219 -7.238 1.00 87.94 131 GLY A CA 1
ATOM 1054 C C . GLY A 1 131 ? 6.930 2.466 -7.528 1.00 87.94 131 GLY A C 1
ATOM 1055 O O . GLY A 1 131 ? 5.860 2.857 -7.077 1.00 87.94 131 GLY A O 1
ATOM 1056 N N . ASN A 1 132 ? 7.013 1.293 -8.160 1.00 89.56 132 ASN A N 1
ATOM 1057 C CA . ASN A 1 132 ? 5.823 0.484 -8.397 1.00 89.56 132 ASN A CA 1
ATOM 1058 C C . ASN A 1 132 ? 5.169 -0.027 -7.099 1.00 89.56 132 ASN A C 1
ATOM 1060 O O . ASN A 1 132 ? 3.943 -0.043 -7.015 1.00 89.56 132 ASN A O 1
ATOM 1064 N N . VAL A 1 133 ? 5.948 -0.399 -6.078 1.00 90.81 133 VAL A N 1
ATOM 1065 C CA . VAL A 1 133 ? 5.395 -0.784 -4.766 1.00 90.81 133 VAL A CA 1
ATOM 1066 C C . VAL A 1 133 ? 4.696 0.403 -4.095 1.00 90.81 133 VAL A C 1
ATOM 1068 O O . VAL A 1 133 ? 3.573 0.240 -3.615 1.00 90.81 133 VAL A O 1
ATOM 1071 N N . TYR A 1 134 ? 5.318 1.585 -4.100 1.00 87.81 134 TYR A N 1
ATOM 1072 C CA . TYR A 1 134 ? 4.751 2.805 -3.520 1.00 87.81 134 TYR A CA 1
ATOM 1073 C C . TYR A 1 134 ? 3.474 3.248 -4.226 1.00 87.81 134 TYR A C 1
ATOM 1075 O O . TYR A 1 134 ? 2.487 3.500 -3.545 1.00 87.81 134 TYR A O 1
ATOM 1083 N N . TYR A 1 135 ? 3.438 3.230 -5.561 1.00 88.06 135 TYR A N 1
ATOM 1084 C CA . TYR A 1 135 ? 2.232 3.552 -6.326 1.00 88.06 135 TYR A CA 1
ATOM 1085 C C . TYR A 1 135 ? 1.022 2.729 -5.858 1.00 88.06 135 TYR A C 1
ATOM 1087 O O . TYR A 1 135 ? -0.045 3.266 -5.569 1.00 88.06 135 TYR A O 1
ATOM 1095 N N . HIS A 1 136 ? 1.192 1.409 -5.729 1.00 90.00 136 HIS A N 1
ATOM 1096 C CA . HIS A 1 136 ? 0.107 0.528 -5.283 1.00 90.00 136 HIS A CA 1
ATOM 1097 C C . HIS A 1 136 ? -0.227 0.687 -3.797 1.00 90.00 136 HIS A C 1
ATOM 1099 O O . HIS A 1 136 ? -1.365 0.433 -3.402 1.00 90.00 136 HIS A O 1
ATOM 1105 N N . LEU A 1 137 ? 0.743 1.081 -2.968 1.00 90.12 137 LEU A N 1
ATOM 1106 C CA . LEU A 1 137 ? 0.496 1.408 -1.566 1.00 90.12 137 LEU A CA 1
ATOM 1107 C C . LEU A 1 137 ? -0.341 2.686 -1.448 1.00 90.12 137 LEU A C 1
ATOM 1109 O O . LEU A 1 137 ? -1.365 2.647 -0.775 1.00 90.12 137 LEU A O 1
ATOM 1113 N N . ILE A 1 138 ? 0.054 3.767 -2.125 1.00 86.69 138 ILE A N 1
ATOM 1114 C CA . ILE A 1 138 ? -0.657 5.055 -2.129 1.00 86.69 138 ILE A CA 1
ATOM 1115 C C . ILE A 1 138 ? -2.075 4.866 -2.665 1.00 86.69 138 ILE A C 1
ATOM 1117 O O . ILE A 1 138 ? -3.027 5.300 -2.026 1.00 86.69 138 ILE A O 1
ATOM 1121 N N . LEU A 1 139 ? -2.241 4.123 -3.766 1.00 87.50 139 LEU A N 1
ATOM 1122 C CA . LEU A 1 139 ? -3.564 3.783 -4.292 1.00 87.50 139 LEU A CA 1
ATOM 1123 C C . LEU A 1 139 ? -4.443 3.103 -3.233 1.00 87.50 139 LEU A C 1
ATOM 1125 O O . LEU A 1 139 ? -5.604 3.466 -3.055 1.00 87.50 139 LEU A O 1
ATOM 1129 N N . ALA A 1 140 ? -3.894 2.136 -2.492 1.00 90.31 140 ALA A N 1
ATOM 1130 C CA . ALA A 1 140 ? -4.637 1.488 -1.420 1.00 90.31 140 ALA A CA 1
ATOM 1131 C C . ALA A 1 140 ? -4.959 2.453 -0.271 1.00 90.31 140 ALA A C 1
ATOM 1133 O O . ALA A 1 140 ? -6.092 2.457 0.205 1.00 90.31 140 ALA A O 1
ATOM 1134 N N . LEU A 1 141 ? -4.000 3.275 0.161 1.00 89.75 141 LEU A N 1
ATOM 1135 C CA . LEU A 1 141 ? -4.189 4.232 1.253 1.00 89.75 141 LEU A CA 1
ATOM 1136 C C . LEU A 1 141 ? -5.224 5.304 0.912 1.00 89.75 141 LEU A C 1
ATOM 1138 O O . LEU A 1 141 ? -6.100 5.535 1.733 1.00 89.75 141 LEU A O 1
ATOM 1142 N N . ASN A 1 142 ? -5.220 5.847 -0.306 1.00 85.94 142 ASN A N 1
ATOM 1143 C CA . ASN A 1 142 ? -6.217 6.820 -0.758 1.00 85.94 142 ASN A CA 1
ATOM 1144 C C . ASN A 1 142 ? -7.644 6.246 -0.644 1.00 85.94 142 ASN A C 1
ATOM 1146 O O . ASN A 1 142 ? -8.533 6.840 -0.039 1.00 85.94 142 ASN A O 1
ATOM 1150 N N . THR A 1 143 ? -7.861 5.009 -1.097 1.00 87.25 143 THR A N 1
ATOM 1151 C CA . THR A 1 143 ? -9.190 4.386 -0.958 1.00 87.25 143 THR A CA 1
ATOM 1152 C C . THR A 1 143 ? -9.574 4.097 0.500 1.00 87.25 143 THR A C 1
ATOM 1154 O O . THR A 1 143 ? -10.744 4.207 0.864 1.00 87.25 143 THR A O 1
ATOM 1157 N N . ILE A 1 144 ? -8.601 3.764 1.356 1.00 91.06 144 ILE A N 1
ATOM 1158 C CA . ILE A 1 144 ? -8.810 3.603 2.802 1.00 91.06 144 ILE A CA 1
ATOM 1159 C C . ILE A 1 144 ? -9.112 4.961 3.452 1.00 91.06 144 ILE A C 1
ATOM 1161 O O . ILE A 1 144 ? -9.897 5.015 4.401 1.00 91.06 144 ILE A O 1
ATOM 1165 N N . ASN A 1 145 ? -8.526 6.047 2.941 1.00 89.50 145 ASN A N 1
ATOM 1166 C CA . ASN A 1 145 ? -8.759 7.405 3.411 1.00 89.50 145 ASN A CA 1
ATOM 1167 C C . ASN A 1 145 ? -10.224 7.786 3.255 1.00 89.50 145 ASN A C 1
ATOM 1169 O O . ASN A 1 145 ? -10.835 8.213 4.226 1.00 89.50 145 ASN A O 1
ATOM 1173 N N . ASN A 1 146 ? -10.808 7.517 2.086 1.00 85.56 146 ASN A N 1
ATOM 1174 C CA . ASN A 1 146 ? -12.224 7.782 1.829 1.00 85.56 146 ASN A CA 1
ATOM 1175 C C . ASN A 1 146 ? -13.132 7.091 2.864 1.00 85.56 146 ASN A C 1
ATOM 1177 O O . ASN A 1 146 ? -14.060 7.699 3.387 1.00 85.56 146 ASN A O 1
ATOM 1181 N N . GLU A 1 147 ? -12.830 5.839 3.236 1.00 88.00 147 GLU A N 1
ATOM 1182 C CA . GLU A 1 147 ? -13.569 5.143 4.301 1.00 88.00 147 GLU A CA 1
ATOM 1183 C C . GLU A 1 147 ? -13.329 5.756 5.690 1.00 88.00 147 GLU A C 1
ATOM 1185 O O . GLU A 1 147 ? -14.217 5.744 6.547 1.00 88.00 147 GLU A O 1
ATOM 1190 N N . TYR A 1 148 ? -12.110 6.231 5.950 1.00 91.44 148 TYR A N 1
ATOM 1191 C CA . TYR A 1 148 ? -11.724 6.758 7.249 1.00 91.44 148 TYR A CA 1
ATOM 1192 C C . TYR A 1 148 ? -12.264 8.168 7.474 1.00 91.44 148 TYR A C 1
ATOM 1194 O O . TYR A 1 148 ? -12.805 8.438 8.546 1.00 91.44 148 TYR A O 1
ATOM 1202 N N . GLU A 1 149 ? -12.148 9.069 6.502 1.00 90.38 149 GLU A N 1
ATOM 1203 C CA . GLU A 1 149 ? -12.582 10.466 6.571 1.00 90.38 149 GLU A CA 1
ATOM 1204 C C . GLU A 1 149 ? -14.068 10.601 6.896 1.00 90.38 149 GLU A C 1
ATOM 1206 O O . GLU A 1 149 ? -14.401 11.356 7.813 1.00 90.38 149 GLU A O 1
ATOM 1211 N N . ASP A 1 150 ? -14.912 9.766 6.286 1.00 89.62 150 ASP A N 1
ATOM 1212 C CA . ASP A 1 150 ? -16.366 9.718 6.492 1.00 89.62 150 ASP A CA 1
ATOM 1213 C C . ASP A 1 150 ? -16.792 9.421 7.942 1.00 89.62 150 ASP A C 1
ATOM 1215 O O . ASP A 1 150 ? -17.943 9.650 8.337 1.00 89.62 150 ASP A O 1
ATOM 1219 N N . VAL A 1 151 ? -15.886 8.900 8.775 1.00 92.62 151 VAL A N 1
ATOM 1220 C CA . VAL A 1 151 ? -16.188 8.614 10.179 1.00 92.62 151 VAL A CA 1
ATOM 1221 C C . VAL A 1 151 ? -16.182 9.897 11.015 1.00 92.62 151 VAL A C 1
ATOM 1223 O O . VAL A 1 151 ? -15.233 10.682 11.001 1.00 92.62 151 VAL A O 1
ATOM 1226 N N . ASP A 1 152 ? -17.223 10.064 11.835 1.00 94.75 152 ASP A N 1
ATOM 1227 C CA . ASP A 1 152 ? -17.375 11.201 12.746 1.00 94.75 152 ASP A CA 1
ATOM 1228 C C . ASP A 1 152 ? -16.120 11.449 13.609 1.00 94.75 152 ASP A C 1
ATOM 1230 O O . ASP A 1 152 ? -15.607 10.556 14.299 1.00 94.75 152 ASP A O 1
ATOM 1234 N N . ILE A 1 153 ? -15.639 12.695 13.594 1.00 94.56 153 ILE A N 1
ATOM 1235 C CA . ILE A 1 153 ? -14.398 13.091 14.266 1.00 94.56 153 ILE A CA 1
ATOM 1236 C C . ILE A 1 153 ? -14.482 12.951 15.790 1.00 94.56 153 ILE A C 1
ATOM 1238 O O . ILE A 1 153 ? -13.489 12.601 16.437 1.00 94.56 153 ILE A O 1
ATOM 1242 N N . GLU A 1 154 ? -15.648 13.187 16.403 1.00 96.38 154 GLU A N 1
ATOM 1243 C CA . GLU A 1 154 ? -15.813 12.996 17.846 1.00 96.38 154 GLU A CA 1
ATOM 1244 C C . GLU A 1 154 ? -15.691 11.515 18.206 1.00 96.38 154 GLU A C 1
ATOM 1246 O O . GLU A 1 154 ? -15.077 11.161 19.220 1.00 96.38 154 GLU A O 1
ATOM 1251 N N . TYR A 1 155 ? -16.212 10.636 17.351 1.00 94.38 155 TYR A N 1
ATOM 1252 C CA . TYR A 1 155 ? -16.112 9.201 17.530 1.00 94.38 155 TYR A CA 1
ATOM 1253 C C . TYR A 1 155 ? -14.682 8.683 17.339 1.00 94.38 155 TYR A C 1
ATOM 1255 O O . TYR A 1 155 ? -14.194 7.956 18.215 1.00 94.38 155 TYR A O 1
ATOM 1263 N N . LYS A 1 156 ? -13.968 9.124 16.292 1.00 95.25 156 LYS A N 1
ATOM 1264 C CA . LYS A 1 156 ? -12.527 8.852 16.115 1.00 95.25 156 LYS A CA 1
ATOM 1265 C C . LYS A 1 156 ? -11.737 9.240 17.366 1.00 95.25 156 LYS A C 1
ATOM 1267 O O . LYS A 1 156 ? -11.054 8.413 17.979 1.00 95.25 156 LYS A O 1
ATOM 1272 N N . ASN A 1 157 ? -11.933 10.475 17.832 1.00 97.25 157 ASN A N 1
ATOM 1273 C CA . ASN A 1 157 ? -11.265 11.025 19.011 1.00 97.25 157 ASN A CA 1
ATOM 1274 C C . ASN A 1 157 ? -11.618 10.282 20.306 1.00 97.25 157 ASN A C 1
ATOM 1276 O O . ASN A 1 157 ? -10.775 10.152 21.196 1.00 97.25 157 ASN A O 1
ATOM 1280 N N . LYS A 1 158 ? -12.845 9.768 20.435 1.00 95.56 158 LYS A N 1
ATOM 1281 C CA . LYS A 1 158 ? -13.263 8.955 21.585 1.00 95.56 158 LYS A CA 1
ATOM 1282 C C . LYS A 1 158 ? -12.542 7.605 21.629 1.00 95.56 158 LYS A C 1
ATOM 1284 O O . LYS A 1 158 ? -12.262 7.108 22.723 1.00 95.56 158 LYS A O 1
ATOM 1289 N N . VAL A 1 159 ? -12.275 6.991 20.476 1.00 95.31 159 VAL A N 1
ATOM 1290 C CA . VAL A 1 159 ? -11.624 5.673 20.389 1.00 95.31 159 VAL A CA 1
ATOM 1291 C C . VAL A 1 159 ? -10.102 5.785 20.468 1.00 95.31 159 VAL A C 1
ATOM 1293 O O . VAL A 1 159 ? -9.479 5.063 21.251 1.00 95.31 159 VAL A O 1
ATOM 1296 N N . LEU A 1 160 ? -9.507 6.692 19.697 1.00 96.44 160 LEU A N 1
ATOM 1297 C CA . LEU A 1 160 ? -8.055 6.801 19.530 1.00 96.44 160 LEU A CA 1
ATOM 1298 C C . LEU A 1 160 ? -7.435 7.849 20.464 1.00 96.44 160 LEU A C 1
ATOM 1300 O O . LEU A 1 160 ? -6.358 7.633 21.025 1.00 96.44 160 LEU A O 1
ATOM 1304 N N . GLY A 1 161 ? -8.163 8.926 20.749 1.00 96.94 161 GLY A N 1
ATOM 1305 C CA . GLY A 1 161 ? -7.599 10.180 21.252 1.00 96.94 161 GLY A CA 1
ATOM 1306 C C . GLY A 1 161 ? -7.264 11.123 20.094 1.00 96.94 161 GLY A C 1
ATOM 1307 O O . GLY A 1 161 ? -7.116 10.671 18.967 1.00 96.94 161 GLY A O 1
ATOM 1308 N N . LYS A 1 162 ? -7.168 12.429 20.376 1.00 96.19 162 LYS A N 1
ATOM 1309 C CA . LYS A 1 162 ? -6.995 13.462 19.339 1.00 96.19 162 LYS A CA 1
ATOM 1310 C C . LYS A 1 162 ? -5.684 13.348 18.564 1.00 96.19 162 LYS A C 1
ATOM 1312 O O . LYS A 1 162 ? -5.714 13.405 17.349 1.00 96.19 162 LYS A O 1
ATOM 1317 N N . GLU A 1 163 ? -4.580 13.180 19.284 1.00 95.56 163 GLU A N 1
ATOM 1318 C CA . GLU A 1 163 ? -3.223 13.096 18.724 1.00 95.56 163 GLU A CA 1
ATOM 1319 C C . GLU A 1 163 ? -3.097 11.890 17.791 1.00 95.56 163 GLU A C 1
ATOM 1321 O O . GLU A 1 163 ? -3.041 12.071 16.587 1.00 95.56 163 GLU A O 1
ATOM 1326 N N . LEU A 1 164 ? -3.287 10.676 18.319 1.00 94.38 164 LEU A N 1
ATOM 1327 C CA . LEU A 1 164 ? -3.236 9.452 17.514 1.00 94.38 164 LEU A CA 1
ATOM 1328 C C . LEU A 1 164 ? -4.239 9.427 16.346 1.00 94.38 164 LEU A C 1
ATOM 1330 O O . LEU A 1 164 ? -4.003 8.760 15.348 1.00 94.38 164 LEU A O 1
ATOM 1334 N N . ASN A 1 165 ? -5.388 10.098 16.472 1.00 94.69 165 ASN A N 1
ATOM 1335 C CA . ASN A 1 165 ? -6.303 10.245 15.344 1.00 94.69 165 ASN A CA 1
ATOM 1336 C C . 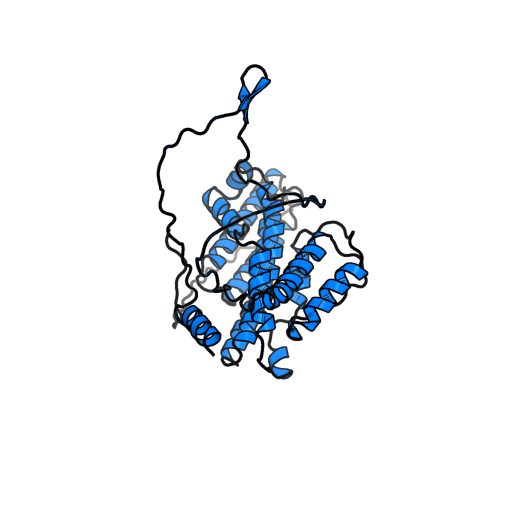ASN A 1 165 ? -5.718 11.139 14.241 1.00 94.69 165 ASN A C 1
ATOM 1338 O O . ASN A 1 165 ? -5.879 10.806 13.072 1.00 94.69 165 ASN A O 1
ATOM 1342 N N . SER A 1 166 ? -5.080 12.253 14.610 1.00 92.12 166 SER A N 1
ATOM 1343 C CA . SER A 1 166 ? -4.377 13.129 13.666 1.00 92.12 166 SER A CA 1
ATOM 1344 C C . SER A 1 166 ? -3.286 12.349 12.950 1.00 92.12 166 SER A C 1
ATOM 1346 O O . SER A 1 166 ? -3.349 12.243 11.738 1.00 92.12 166 SER A O 1
ATOM 1348 N N . ASP A 1 167 ? -2.410 11.672 13.698 1.00 91.69 167 ASP A N 1
ATOM 1349 C CA . ASP A 1 167 ? -1.285 10.920 13.127 1.00 91.69 167 ASP A CA 1
ATOM 1350 C C . ASP A 1 167 ? -1.760 9.847 12.130 1.00 91.69 167 ASP A C 1
ATOM 1352 O O . ASP A 1 167 ? -1.173 9.648 11.072 1.00 91.69 167 ASP A O 1
ATOM 1356 N N . ILE A 1 168 ? -2.863 9.152 12.443 1.00 91.62 168 ILE A N 1
ATOM 1357 C CA . ILE A 1 168 ? -3.469 8.178 11.523 1.00 91.62 168 ILE A CA 1
ATOM 1358 C C . ILE A 1 168 ? -4.079 8.863 10.301 1.00 91.62 168 ILE A C 1
ATOM 1360 O O . ILE A 1 168 ? -3.982 8.311 9.211 1.00 91.62 168 ILE A O 1
ATOM 1364 N N . SER A 1 169 ? -4.719 10.020 10.475 1.00 89.19 169 SER A N 1
ATOM 1365 C CA . SER A 1 169 ? -5.285 10.769 9.348 1.00 89.19 169 SER A CA 1
ATOM 1366 C C . SER A 1 169 ? -4.163 11.198 8.409 1.00 89.19 169 SER A C 1
ATOM 1368 O O . SER A 1 169 ? -4.223 10.851 7.242 1.00 89.19 169 SER A O 1
ATOM 1370 N N . ASP A 1 170 ? -3.100 11.802 8.939 1.00 85.44 170 ASP A N 1
ATOM 1371 C CA . ASP A 1 170 ? -1.933 12.267 8.179 1.00 85.44 170 ASP A CA 1
ATOM 1372 C C . ASP A 1 170 ? -1.187 11.115 7.479 1.00 85.44 170 ASP A C 1
ATOM 1374 O O . ASP A 1 170 ? -0.559 11.311 6.449 1.00 85.44 170 ASP A O 1
ATOM 1378 N N . MET A 1 171 ? -1.241 9.898 8.030 1.00 85.44 171 MET A N 1
ATOM 1379 C CA . MET A 1 171 ? -0.607 8.711 7.444 1.00 85.44 171 MET A CA 1
ATOM 1380 C C . MET A 1 171 ? -1.452 8.053 6.338 1.00 85.44 171 MET A C 1
ATOM 1382 O O . MET A 1 171 ? -0.900 7.454 5.413 1.00 85.44 171 MET A O 1
ATOM 1386 N N . ILE A 1 172 ? -2.783 8.051 6.469 1.00 81.50 172 ILE A N 1
ATOM 1387 C CA . 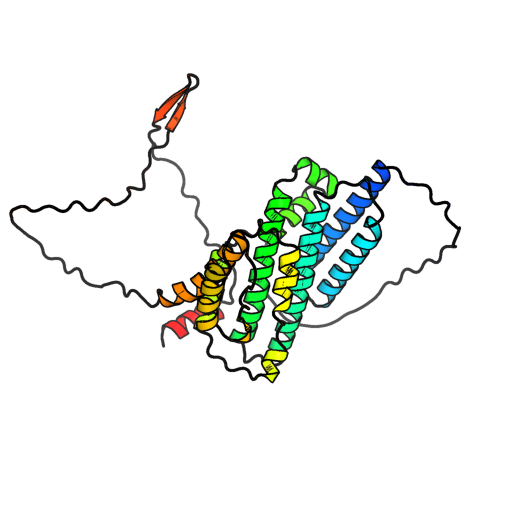ILE A 1 172 ? -3.684 7.467 5.456 1.00 81.50 172 ILE A CA 1
ATOM 1388 C C . ILE A 1 172 ? -3.930 8.472 4.327 1.00 81.50 172 ILE A C 1
ATOM 1390 O O . ILE A 1 172 ? -4.030 8.077 3.164 1.00 81.50 172 ILE A O 1
ATOM 1394 N N . PHE A 1 173 ? -4.019 9.750 4.677 1.00 74.25 173 PHE A N 1
ATOM 1395 C CA . PHE A 1 173 ? -4.086 10.843 3.735 1.00 74.25 173 PHE A CA 1
ATOM 1396 C C . PHE A 1 173 ? -2.737 10.990 3.037 1.00 74.25 173 PHE A C 1
ATOM 1398 O O . PHE A 1 173 ? -1.680 10.967 3.659 1.00 74.25 173 PHE A O 1
ATOM 1405 N N . SER A 1 174 ? -2.780 11.108 1.721 1.00 62.84 174 SER A N 1
ATOM 1406 C CA . SER A 1 174 ? -1.617 11.402 0.904 1.00 62.84 174 SER A CA 1
ATOM 1407 C C . SER A 1 174 ? -1.989 12.654 0.133 1.00 62.84 174 SER A C 1
ATOM 1409 O O . SER A 1 174 ? -2.919 12.615 -0.670 1.00 62.84 174 SER A O 1
ATOM 1411 N N . ASP A 1 175 ? -1.298 13.756 0.435 1.00 54.88 175 ASP A N 1
ATOM 1412 C CA . ASP A 1 175 ? -1.351 14.989 -0.363 1.00 54.88 175 ASP A CA 1
ATOM 1413 C C . ASP A 1 175 ? -0.840 14.748 -1.795 1.00 54.88 175 ASP A C 1
ATOM 1415 O O . ASP A 1 175 ? -1.109 15.542 -2.692 1.00 54.88 175 ASP A O 1
ATOM 1419 N N . ASP A 1 176 ? -0.112 13.648 -2.018 1.00 54.66 176 ASP A N 1
ATOM 1420 C CA . ASP A 1 176 ? 0.413 13.286 -3.325 1.00 54.66 176 ASP A CA 1
ATOM 1421 C C . ASP A 1 176 ? -0.718 12.824 -4.246 1.00 54.66 176 ASP A C 1
ATOM 1423 O O . ASP A 1 176 ? -1.373 11.794 -4.023 1.00 54.66 176 ASP A O 1
ATOM 1427 N N . GLU A 1 177 ? -0.909 13.546 -5.347 1.00 66.00 177 GLU A N 1
ATOM 1428 C CA . GLU A 1 177 ? -1.786 13.069 -6.397 1.00 66.00 177 GLU A CA 1
ATOM 1429 C C . GLU A 1 177 ? -1.194 11.788 -7.008 1.00 66.00 177 GLU A C 1
ATOM 1431 O O . GLU A 1 177 ? -0.057 11.736 -7.486 1.00 66.00 177 GLU A O 1
ATOM 1436 N N . ILE A 1 178 ? -1.986 10.713 -7.017 1.00 74.19 178 ILE A N 1
ATOM 1437 C CA . ILE A 1 178 ? -1.621 9.426 -7.636 1.00 74.19 178 ILE A CA 1
ATOM 1438 C C . ILE A 1 178 ? -1.172 9.622 -9.098 1.00 74.19 178 ILE A C 1
ATOM 1440 O O . ILE A 1 178 ? -0.327 8.865 -9.588 1.00 74.19 178 ILE A O 1
ATOM 1444 N N . SER A 1 179 ? -1.721 10.634 -9.777 1.00 75.81 179 SER A N 1
ATOM 1445 C CA . SER A 1 179 ? -1.338 11.094 -11.114 1.00 75.81 179 SER A CA 1
ATOM 1446 C C . SER A 1 179 ? 0.114 11.555 -11.185 1.00 75.81 179 SER A C 1
ATOM 1448 O O . SER A 1 179 ? 0.848 11.054 -12.037 1.00 75.81 179 SER A O 1
ATOM 1450 N N . ASP A 1 180 ? 0.553 12.427 -10.281 1.00 78.31 180 ASP A N 1
ATOM 1451 C CA . ASP A 1 180 ? 1.914 12.976 -10.277 1.00 78.31 180 ASP A CA 1
ATOM 1452 C C . ASP A 1 180 ? 2.940 11.874 -10.027 1.00 78.31 180 ASP A C 1
ATOM 1454 O O . ASP A 1 180 ? 3.943 11.738 -10.734 1.00 78.31 180 ASP A O 1
ATOM 1458 N N . PHE A 1 181 ? 2.646 10.988 -9.073 1.00 80.44 181 PHE A N 1
ATOM 1459 C CA . PHE A 1 181 ? 3.502 9.838 -8.812 1.00 80.44 181 PHE A CA 1
ATOM 1460 C C . PHE A 1 181 ? 3.567 8.884 -10.020 1.00 80.44 181 PHE A C 1
ATOM 1462 O O . PHE A 1 181 ? 4.635 8.345 -10.354 1.00 80.44 181 PHE A O 1
ATOM 1469 N N . ALA A 1 182 ? 2.434 8.656 -10.696 1.00 83.62 182 ALA A N 1
ATOM 1470 C CA . ALA A 1 182 ? 2.384 7.862 -11.921 1.00 83.62 182 ALA A CA 1
ATOM 1471 C C . ALA A 1 182 ? 3.196 8.507 -13.050 1.00 83.62 182 ALA A C 1
ATOM 1473 O O . ALA A 1 182 ? 3.869 7.789 -13.795 1.00 83.62 182 ALA A O 1
ATOM 1474 N N . GLU A 1 183 ? 3.165 9.835 -13.157 1.00 83.25 183 GLU A N 1
ATOM 1475 C CA . GLU A 1 183 ? 3.947 10.601 -14.120 1.00 83.25 183 GLU A CA 1
ATOM 1476 C C . GLU A 1 183 ? 5.446 10.414 -13.903 1.00 83.25 183 GLU A C 1
ATOM 1478 O O . GLU A 1 183 ? 6.144 9.969 -14.816 1.00 83.25 183 GLU A O 1
ATOM 1483 N N . GLN A 1 184 ? 5.929 10.651 -12.683 1.00 80.56 184 GLN A N 1
ATOM 1484 C CA . GLN A 1 184 ? 7.350 10.515 -12.351 1.00 80.56 184 GLN A CA 1
ATOM 1485 C C . GLN A 1 184 ? 7.848 9.078 -12.543 1.00 80.56 184 GLN A C 1
ATOM 1487 O O . GLN A 1 184 ? 8.897 8.834 -13.146 1.00 80.56 184 GLN A O 1
ATOM 1492 N N . THR A 1 185 ? 7.053 8.092 -12.114 1.00 83.00 185 THR A N 1
ATOM 1493 C CA . THR A 1 185 ? 7.360 6.673 -12.359 1.00 83.00 185 THR A CA 1
ATOM 1494 C C . THR A 1 185 ? 7.395 6.364 -13.859 1.00 83.00 185 THR A C 1
ATOM 1496 O O . THR A 1 185 ? 8.195 5.545 -14.317 1.00 83.00 185 THR A O 1
ATOM 1499 N N . GLY A 1 186 ? 6.526 7.010 -14.637 1.00 83.06 186 GLY A N 1
ATOM 1500 C CA . GLY A 1 186 ? 6.455 6.866 -16.081 1.00 83.06 186 GLY A CA 1
ATOM 1501 C C . GLY A 1 186 ? 7.667 7.444 -16.811 1.00 83.06 186 GLY A C 1
ATOM 1502 O O . GLY A 1 186 ? 8.205 6.765 -17.688 1.00 83.06 186 GLY A O 1
ATOM 1503 N N . LYS A 1 187 ? 8.136 8.632 -16.405 1.00 83.44 187 LYS A N 1
ATOM 1504 C CA . LYS A 1 187 ? 9.380 9.261 -16.888 1.00 83.44 187 LYS A CA 1
ATOM 1505 C C . LYS A 1 187 ? 10.572 8.322 -16.699 1.00 83.44 187 LYS A C 1
ATOM 1507 O O . LYS A 1 187 ? 11.197 7.906 -17.677 1.00 83.44 187 LYS A O 1
ATOM 1512 N N . LEU A 1 188 ? 10.765 7.838 -15.471 1.00 84.62 188 LEU A N 1
ATOM 1513 C CA . LEU A 1 188 ? 11.838 6.895 -15.147 1.00 84.62 188 LEU A CA 1
ATOM 1514 C C . LEU A 1 188 ? 11.743 5.584 -15.951 1.00 84.62 188 LEU A C 1
ATOM 1516 O O . LEU A 1 188 ? 12.757 4.996 -16.327 1.00 84.62 188 LEU A O 1
ATOM 1520 N N . ALA A 1 189 ? 10.529 5.102 -16.236 1.00 88.44 189 ALA A N 1
ATOM 1521 C CA . ALA A 1 189 ? 10.341 3.855 -16.975 1.00 88.44 189 ALA A CA 1
ATOM 1522 C C . ALA A 1 189 ? 10.724 3.970 -18.459 1.00 88.44 189 ALA A C 1
ATOM 1524 O O . ALA A 1 189 ? 11.103 2.963 -19.060 1.00 88.44 189 ALA A O 1
ATOM 1525 N N . ILE A 1 190 ? 10.634 5.166 -19.047 1.00 85.81 190 ILE A N 1
ATOM 1526 C CA . ILE A 1 190 ? 11.035 5.423 -20.439 1.00 85.81 190 ILE A CA 1
ATOM 1527 C C . ILE A 1 190 ? 12.542 5.603 -20.560 1.00 85.81 190 ILE A C 1
ATOM 1529 O O . ILE A 1 190 ? 13.132 5.141 -21.537 1.00 85.81 190 ILE A O 1
ATOM 1533 N N . GLU A 1 191 ? 13.150 6.250 -19.572 1.00 84.38 191 GLU A N 1
ATOM 1534 C CA . GLU A 1 191 ? 14.599 6.454 -19.486 1.00 84.38 191 GLU A CA 1
ATOM 1535 C C . GLU A 1 191 ? 15.352 5.174 -19.096 1.00 84.38 191 GLU A C 1
ATOM 1537 O O . GLU A 1 191 ? 16.579 5.120 -19.157 1.00 84.38 191 GLU A O 1
ATOM 1542 N N . TYR A 1 192 ? 14.625 4.114 -18.738 1.00 90.44 192 TYR A N 1
ATOM 1543 C CA . TYR A 1 192 ? 15.191 2.834 -18.346 1.00 90.44 192 TYR A CA 1
ATOM 1544 C C . TYR A 1 192 ? 16.006 2.173 -19.470 1.00 90.44 192 TYR A C 1
ATOM 1546 O O . TYR A 1 192 ? 15.461 1.620 -20.432 1.00 90.44 192 TYR A O 1
ATOM 1554 N N . ASP A 1 193 ? 17.328 2.154 -19.306 1.00 92.06 193 ASP A N 1
ATOM 1555 C CA . ASP A 1 193 ? 18.285 1.576 -20.254 1.00 92.06 193 ASP A CA 1
ATOM 1556 C C . ASP A 1 193 ? 19.097 0.393 -19.684 1.00 92.06 193 ASP A C 1
ATOM 1558 O O . ASP A 1 193 ? 19.832 -0.286 -20.420 1.00 92.06 193 ASP A O 1
ATOM 1562 N N . GLU A 1 194 ? 18.925 0.107 -18.390 1.00 94.56 194 GLU A N 1
ATOM 1563 C CA . GLU A 1 194 ? 19.595 -0.979 -17.683 1.00 94.56 194 GLU A CA 1
ATOM 1564 C C . GLU A 1 194 ? 19.184 -2.360 -18.215 1.00 94.56 194 GLU A C 1
ATOM 1566 O O . GLU A 1 194 ? 18.079 -2.595 -18.710 1.00 94.56 194 GLU A O 1
ATOM 1571 N N . LYS A 1 195 ? 20.113 -3.320 -18.120 1.00 93.44 195 LYS A N 1
ATOM 1572 C CA . LYS A 1 195 ? 19.938 -4.684 -18.648 1.00 93.44 195 LYS A CA 1
ATOM 1573 C C . LYS A 1 195 ? 20.235 -5.737 -17.581 1.00 93.44 195 LYS A C 1
ATOM 1575 O O . LYS A 1 195 ? 21.212 -6.480 -17.727 1.00 93.44 195 LYS A O 1
ATOM 1580 N N . PRO A 1 196 ? 19.425 -5.815 -16.509 1.00 93.88 196 PRO A N 1
ATOM 1581 C CA . PRO A 1 196 ? 19.539 -6.886 -15.532 1.00 93.88 196 PRO A CA 1
ATOM 1582 C C . PRO A 1 196 ? 19.330 -8.246 -16.202 1.00 93.88 196 PRO A C 1
ATOM 1584 O O . PRO A 1 196 ? 18.522 -8.420 -17.115 1.00 93.88 196 PRO A O 1
ATOM 1587 N N . THR A 1 197 ? 20.071 -9.240 -15.732 1.00 96.12 197 THR A N 1
ATOM 1588 C CA . THR A 1 197 ? 19.894 -10.632 -16.149 1.00 96.12 197 THR A CA 1
ATOM 1589 C C . THR A 1 197 ? 18.580 -11.207 -15.615 1.00 96.12 197 THR A C 1
ATOM 1591 O O . THR A 1 197 ? 18.051 -10.763 -14.597 1.00 96.12 197 THR A O 1
ATOM 1594 N N . GLU A 1 198 ? 18.082 -12.279 -16.238 1.00 94.00 198 GLU A N 1
ATOM 1595 C CA . GLU A 1 198 ? 16.911 -13.009 -15.725 1.00 94.00 198 GLU A CA 1
ATOM 1596 C C . GLU A 1 198 ? 17.098 -13.531 -14.289 1.00 94.00 198 GLU A C 1
ATOM 1598 O O . GLU A 1 198 ? 16.119 -13.745 -13.576 1.00 94.00 198 GLU A O 1
ATOM 1603 N N . GLU A 1 199 ? 18.336 -13.802 -13.865 1.00 95.38 199 GLU A N 1
ATOM 1604 C CA . GLU A 1 199 ? 18.630 -14.226 -12.493 1.00 95.38 199 GLU A CA 1
ATOM 1605 C C . GLU A 1 199 ? 18.506 -13.059 -11.514 1.00 95.38 199 GLU A C 1
ATOM 1607 O O . GLU A 1 199 ? 17.875 -13.223 -10.474 1.00 95.38 199 GLU A O 1
ATOM 1612 N N . GLN A 1 200 ? 19.016 -11.880 -11.884 1.00 95.62 200 GLN A N 1
ATOM 1613 C CA . GLN A 1 200 ? 18.858 -10.648 -11.107 1.00 95.62 200 GLN A CA 1
ATOM 1614 C C . GLN A 1 200 ? 17.379 -10.270 -10.969 1.00 95.62 200 GLN A C 1
ATOM 1616 O O . GLN A 1 200 ? 16.905 -10.053 -9.858 1.00 95.62 200 GLN A O 1
ATOM 1621 N N . LEU A 1 201 ? 16.608 -10.291 -12.060 1.00 93.75 201 LEU A N 1
ATOM 1622 C CA . LEU A 1 201 ? 15.180 -9.946 -12.024 1.00 93.75 201 LEU A CA 1
ATOM 1623 C C . LEU A 1 201 ? 14.345 -10.855 -11.105 1.00 93.75 201 LEU A C 1
ATOM 1625 O O . LEU A 1 201 ? 13.322 -10.422 -10.586 1.00 93.75 201 LEU A O 1
ATOM 1629 N N . LYS A 1 202 ? 14.770 -12.102 -10.857 1.00 93.19 202 LYS A N 1
ATOM 1630 C CA . LYS A 1 202 ? 14.091 -13.011 -9.908 1.00 93.19 202 LYS A CA 1
ATOM 1631 C C . LYS A 1 202 ? 14.310 -12.637 -8.441 1.00 93.19 202 LYS A C 1
ATOM 1633 O O . LYS A 1 202 ? 13.641 -13.206 -7.579 1.00 93.19 202 LYS A O 1
ATOM 1638 N N . GLU A 1 203 ? 15.263 -11.755 -8.155 1.00 94.31 203 GLU A N 1
ATOM 1639 C CA . GLU A 1 203 ? 15.550 -11.264 -6.806 1.00 94.31 203 GLU A CA 1
ATOM 1640 C C . GLU A 1 203 ? 14.738 -10.007 -6.447 1.00 94.31 203 GLU A C 1
ATOM 1642 O O . GLU A 1 203 ? 14.621 -9.692 -5.263 1.00 94.31 203 GLU A O 1
ATOM 1647 N N . LEU A 1 204 ? 14.133 -9.337 -7.436 1.00 93.19 204 LEU A N 1
ATOM 1648 C CA . LEU A 1 204 ? 13.171 -8.255 -7.217 1.00 93.19 204 LEU A CA 1
ATOM 1649 C C . LEU A 1 204 ? 11.854 -8.777 -6.609 1.00 93.19 204 LEU A C 1
ATOM 1651 O O . LEU A 1 204 ? 11.543 -9.973 -6.702 1.00 93.19 204 LEU A O 1
ATOM 1655 N N . PRO A 1 205 ? 11.043 -7.894 -5.996 1.00 89.06 205 PRO A N 1
ATOM 1656 C CA . PRO A 1 205 ? 9.643 -8.175 -5.704 1.00 89.06 205 PRO A CA 1
ATOM 1657 C C . PRO A 1 205 ? 8.909 -8.804 -6.887 1.00 89.06 205 PRO A C 1
ATOM 1659 O O . PRO A 1 205 ? 9.016 -8.346 -8.024 1.00 89.06 205 PRO A O 1
ATOM 1662 N N . ASP A 1 206 ? 8.117 -9.841 -6.612 1.00 87.62 206 ASP A N 1
ATOM 1663 C CA . ASP A 1 206 ? 7.183 -10.339 -7.618 1.00 87.62 206 ASP A CA 1
ATOM 1664 C C . ASP A 1 206 ? 5.958 -9.416 -7.674 1.00 87.62 206 ASP A C 1
ATOM 1666 O O . ASP A 1 206 ? 5.598 -8.793 -6.683 1.00 87.62 206 ASP A O 1
ATOM 1670 N N . THR A 1 207 ? 5.275 -9.325 -8.814 1.00 89.62 207 THR A N 1
ATOM 1671 C CA . THR A 1 207 ? 4.139 -8.399 -8.958 1.00 89.62 207 THR A CA 1
ATOM 1672 C C . THR A 1 207 ? 2.869 -8.853 -8.218 1.00 89.62 207 THR A C 1
ATOM 1674 O O . THR A 1 207 ? 1.806 -8.280 -8.453 1.00 89.62 207 THR A O 1
ATOM 1677 N N . LYS A 1 208 ? 2.906 -9.902 -7.376 1.00 91.69 208 LYS A N 1
ATOM 1678 C CA . LYS A 1 208 ? 1.706 -10.387 -6.664 1.00 91.69 208 LYS A CA 1
ATOM 1679 C C . LYS A 1 208 ? 1.299 -9.468 -5.524 1.00 91.69 208 LYS A C 1
ATOM 1681 O O . LYS A 1 208 ? 0.135 -9.504 -5.136 1.00 91.69 208 LYS A O 1
ATOM 1686 N N . TYR A 1 209 ? 2.211 -8.637 -5.015 1.00 92.88 209 TYR A N 1
ATOM 1687 C CA . TYR A 1 209 ? 1.861 -7.634 -4.010 1.00 92.88 209 TYR A CA 1
ATOM 1688 C C . TYR A 1 209 ? 0.757 -6.699 -4.513 1.00 92.88 209 TYR A C 1
ATOM 1690 O O . TYR A 1 209 ? -0.068 -6.279 -3.713 1.00 92.88 209 TYR A O 1
ATOM 1698 N N . ARG A 1 210 ? 0.677 -6.446 -5.831 1.00 93.56 210 ARG A N 1
ATOM 1699 C CA . ARG A 1 210 ? -0.398 -5.658 -6.454 1.00 93.56 210 ARG A CA 1
ATOM 1700 C C . ARG A 1 210 ? -1.761 -6.263 -6.117 1.00 93.56 210 ARG A C 1
ATOM 1702 O O . ARG A 1 210 ? -2.616 -5.588 -5.560 1.00 93.56 210 ARG A O 1
ATOM 1709 N N . ASP A 1 211 ? -1.921 -7.569 -6.339 1.00 91.75 211 ASP A N 1
ATOM 1710 C CA . ASP A 1 211 ? -3.150 -8.310 -6.018 1.00 91.75 211 ASP A CA 1
ATOM 1711 C C . ASP A 1 211 ? -3.405 -8.418 -4.503 1.00 91.75 211 ASP A C 1
ATOM 1713 O O . ASP A 1 211 ? -4.541 -8.621 -4.070 1.00 91.75 211 ASP A O 1
ATOM 1717 N N . GLU A 1 212 ? -2.357 -8.363 -3.675 1.00 94.56 212 GLU A N 1
ATOM 1718 C CA . GLU A 1 212 ? -2.489 -8.371 -2.215 1.00 94.56 212 GLU A CA 1
ATOM 1719 C C . GLU A 1 212 ? -2.944 -7.014 -1.671 1.00 94.56 212 GLU A C 1
ATOM 1721 O O . GLU A 1 212 ? -3.868 -6.995 -0.859 1.00 94.56 212 GLU A O 1
ATOM 1726 N N . LEU A 1 213 ? -2.361 -5.910 -2.148 1.00 93.69 213 LEU A N 1
ATOM 1727 C CA . LEU A 1 213 ? -2.747 -4.537 -1.809 1.00 93.69 213 LEU A CA 1
ATOM 1728 C C . LEU A 1 213 ? -4.155 -4.222 -2.312 1.00 93.69 213 LEU A C 1
ATOM 1730 O O . LEU A 1 213 ? -4.978 -3.710 -1.556 1.00 93.69 213 LEU A O 1
ATOM 1734 N N . LYS A 1 214 ? -4.484 -4.659 -3.534 1.00 90.06 214 LYS A N 1
ATOM 1735 C CA . LYS A 1 214 ? -5.809 -4.481 -4.143 1.00 90.06 214 LYS A CA 1
ATOM 1736 C C . LYS A 1 214 ? -6.961 -5.015 -3.281 1.00 90.06 214 LYS A C 1
ATOM 1738 O O . LYS A 1 214 ? -8.073 -4.520 -3.375 1.00 90.06 214 LYS A O 1
ATOM 1743 N N . LYS A 1 215 ? -6.724 -6.018 -2.424 1.00 91.88 215 LYS A N 1
ATOM 1744 C CA . LYS A 1 215 ? -7.755 -6.574 -1.519 1.00 91.88 215 LYS A CA 1
ATOM 1745 C C . LYS A 1 215 ? -8.136 -5.647 -0.368 1.00 91.88 215 LYS A C 1
ATOM 1747 O O . LYS A 1 215 ? -9.164 -5.887 0.260 1.00 91.88 215 LYS A O 1
ATOM 1752 N N . TYR A 1 216 ? -7.273 -4.693 -0.035 1.00 91.69 216 TYR A N 1
ATOM 1753 C CA . TYR A 1 216 ? -7.493 -3.734 1.047 1.00 91.69 216 TYR A CA 1
ATOM 1754 C C . TYR A 1 216 ? -7.926 -2.368 0.530 1.00 91.69 216 TYR A C 1
ATOM 1756 O O . TYR A 1 216 ? -8.387 -1.557 1.326 1.00 91.69 216 TYR A O 1
ATOM 1764 N N . ALA A 1 217 ? -7.799 -2.150 -0.776 1.00 86.31 217 ALA A N 1
ATOM 1765 C CA . ALA A 1 217 ? -8.326 -0.989 -1.454 1.00 86.31 217 ALA A CA 1
ATOM 1766 C C . ALA A 1 217 ? -9.810 -1.178 -1.804 1.00 86.31 217 ALA A C 1
ATOM 1768 O O . ALA A 1 217 ? -10.262 -2.302 -2.057 1.00 86.31 217 ALA A O 1
ATOM 1769 N N . TYR A 1 218 ? -10.557 -0.079 -1.831 1.00 81.62 218 TYR A N 1
ATOM 1770 C CA . TYR A 1 218 ? -11.925 -0.057 -2.337 1.00 81.62 218 TYR A CA 1
ATOM 1771 C C . TYR A 1 218 ? -11.909 0.254 -3.837 1.00 81.62 218 TYR A C 1
ATOM 1773 O O . TYR A 1 218 ? -11.337 1.249 -4.265 1.00 81.62 218 TYR A O 1
ATOM 1781 N N . PHE A 1 219 ? -12.532 -0.619 -4.623 1.00 81.81 219 PHE A N 1
ATOM 1782 C CA . PHE A 1 219 ? -12.772 -0.421 -6.047 1.00 81.81 219 PHE A CA 1
ATOM 1783 C C . PHE A 1 219 ? -14.257 -0.638 -6.294 1.00 81.81 219 PHE A C 1
ATOM 1785 O O . PHE A 1 219 ? -14.815 -1.625 -5.797 1.00 81.81 219 PHE A O 1
ATOM 1792 N N . ASP A 1 220 ? -14.866 0.240 -7.083 1.00 83.44 220 ASP A N 1
ATOM 1793 C CA . ASP A 1 220 ? -16.271 0.108 -7.455 1.00 83.44 220 ASP A CA 1
ATOM 1794 C C . ASP A 1 220 ? -16.592 -1.208 -8.190 1.00 83.44 220 ASP A C 1
ATOM 1796 O O . ASP A 1 220 ? -15.718 -1.984 -8.596 1.00 83.44 220 ASP A O 1
ATOM 1800 N N . GLU A 1 221 ? -17.887 -1.499 -8.346 1.00 88.50 221 GLU A N 1
ATOM 1801 C CA . GLU A 1 221 ? -18.325 -2.691 -9.073 1.00 88.50 221 GLU A CA 1
ATOM 1802 C C . GLU A 1 221 ? -17.758 -2.711 -10.509 1.00 88.50 221 GLU A C 1
ATOM 1804 O O . GLU A 1 221 ? -17.797 -1.693 -11.198 1.00 88.50 221 GLU A O 1
ATOM 1809 N N . PRO A 1 222 ? -17.265 -3.864 -11.008 1.00 90.62 222 PRO A N 1
ATOM 1810 C CA . PRO A 1 222 ? -16.698 -3.941 -12.348 1.00 90.62 222 PRO A CA 1
ATOM 1811 C C . PRO A 1 222 ? -17.698 -3.592 -13.458 1.00 90.62 222 PRO A C 1
ATOM 1813 O O . PRO A 1 222 ? -18.617 -4.364 -13.752 1.00 90.62 222 PRO A O 1
ATOM 1816 N N . ASP A 1 223 ? -17.466 -2.471 -14.130 1.00 93.31 223 ASP A N 1
ATOM 1817 C CA . ASP A 1 223 ? -18.334 -1.899 -15.159 1.00 93.31 223 ASP A CA 1
ATOM 1818 C C . ASP A 1 223 ? -17.591 -1.565 -16.467 1.00 93.31 223 ASP A C 1
ATOM 1820 O O . ASP A 1 223 ? -18.214 -1.448 -17.529 1.00 93.31 223 ASP A O 1
ATOM 1824 N N . VAL A 1 224 ? -16.256 -1.528 -16.441 1.00 94.50 224 VAL A N 1
ATOM 1825 C CA . VAL A 1 224 ? -15.414 -1.275 -17.611 1.00 94.50 224 VAL A CA 1
ATOM 1826 C C . VAL A 1 224 ? -15.080 -2.566 -18.351 1.00 94.50 224 VAL A C 1
ATOM 1828 O O . VAL A 1 224 ? -14.725 -3.611 -17.793 1.00 94.50 224 VAL A O 1
ATOM 1831 N N . SER A 1 225 ? -15.163 -2.498 -19.682 1.00 95.19 225 SER A N 1
ATOM 1832 C CA . SER A 1 225 ? -14.902 -3.652 -20.533 1.00 95.19 225 SER A CA 1
ATOM 1833 C C . SER A 1 225 ? -13.433 -4.081 -20.489 1.00 95.19 225 SER A C 1
ATOM 1835 O O . SER A 1 225 ? -12.520 -3.277 -20.667 1.00 95.19 225 SER A O 1
ATOM 1837 N N . LYS A 1 226 ? -13.180 -5.395 -20.433 1.00 95.06 226 LYS A N 1
ATOM 1838 C CA . LYS A 1 226 ? -11.810 -5.928 -20.542 1.00 95.06 226 LYS A CA 1
ATOM 1839 C C . LYS A 1 226 ? -11.067 -5.490 -21.801 1.00 95.06 226 LYS A C 1
ATOM 1841 O O . LYS A 1 226 ? -9.846 -5.497 -21.825 1.00 95.06 226 LYS A O 1
ATOM 1846 N N . LYS A 1 227 ? -11.784 -5.181 -22.889 1.00 96.44 227 LYS A N 1
ATOM 1847 C CA . LYS A 1 227 ? -11.165 -4.724 -24.141 1.00 96.44 227 LYS A CA 1
ATOM 1848 C C . LYS A 1 227 ? -10.533 -3.346 -23.955 1.00 96.44 227 LYS A C 1
ATOM 1850 O O . LYS A 1 227 ? -9.459 -3.108 -24.493 1.00 96.44 227 LYS A O 1
ATOM 1855 N N . GLU A 1 228 ? -11.223 -2.471 -23.239 1.00 95.31 228 GLU A N 1
ATOM 1856 C CA . GLU A 1 228 ? -10.771 -1.120 -22.932 1.00 95.31 228 GLU A CA 1
ATOM 1857 C C . GLU A 1 228 ? -9.572 -1.155 -21.988 1.00 95.31 228 GLU A C 1
ATOM 1859 O O . GLU A 1 228 ? -8.489 -0.728 -22.382 1.00 95.31 228 GLU A O 1
ATOM 1864 N N . TYR A 1 229 ? -9.711 -1.826 -20.845 1.00 96.38 229 TYR A N 1
ATOM 1865 C CA . TYR A 1 229 ? -8.615 -2.007 -19.894 1.00 96.38 229 TYR A CA 1
ATOM 1866 C C . TYR A 1 229 ? -7.377 -2.664 -20.523 1.00 96.38 229 TYR A C 1
ATOM 1868 O O . TYR A 1 229 ? -6.254 -2.180 -20.394 1.00 96.38 229 TYR A O 1
ATOM 1876 N N . ASN A 1 230 ? -7.562 -3.747 -21.289 1.00 97.81 230 ASN A N 1
ATOM 1877 C CA . ASN A 1 230 ? -6.434 -4.441 -21.914 1.00 97.81 230 ASN A CA 1
ATOM 1878 C C . ASN A 1 230 ? -5.707 -3.587 -22.952 1.00 97.81 230 ASN A C 1
ATOM 1880 O O . ASN A 1 230 ? -4.538 -3.853 -23.214 1.00 97.81 230 ASN A O 1
ATOM 1884 N N . LYS A 1 231 ? -6.364 -2.583 -23.543 1.00 96.88 231 LYS A N 1
ATOM 1885 C CA . LYS A 1 231 ? -5.690 -1.636 -24.431 1.00 96.88 231 LYS A CA 1
ATOM 1886 C C . LYS A 1 231 ? -4.711 -0.762 -23.643 1.00 96.88 231 LYS A C 1
ATOM 1888 O O . LYS A 1 231 ? -3.577 -0.611 -24.084 1.00 96.88 231 LYS A O 1
ATOM 1893 N N . LEU A 1 232 ? -5.114 -0.259 -22.473 1.00 96.50 232 LEU A N 1
ATOM 1894 C CA . LEU A 1 232 ? -4.232 0.506 -21.582 1.00 96.50 232 LEU A CA 1
ATOM 1895 C C . LEU A 1 232 ? -3.031 -0.336 -21.136 1.00 96.50 232 LEU A C 1
ATOM 1897 O O . LEU A 1 232 ? -1.890 0.099 -21.271 1.00 96.50 232 LEU A O 1
ATOM 1901 N N . VAL A 1 233 ? -3.278 -1.581 -20.715 1.00 96.88 233 VAL A N 1
ATOM 1902 C CA . VAL A 1 233 ? -2.222 -2.542 -20.349 1.00 96.88 233 VAL A CA 1
ATOM 1903 C C . VAL A 1 233 ? -1.255 -2.796 -21.508 1.00 96.88 233 VAL A C 1
ATOM 1905 O O . VAL A 1 233 ? -0.041 -2.816 -21.317 1.00 96.88 233 VAL A O 1
ATOM 1908 N N . GLU A 1 234 ? -1.768 -3.002 -22.724 1.00 97.12 234 GLU A N 1
ATOM 1909 C CA . GLU A 1 234 ? -0.927 -3.203 -23.907 1.00 97.12 234 GLU A CA 1
ATOM 1910 C C . GLU A 1 234 ? -0.060 -1.986 -24.219 1.00 97.12 234 GLU A C 1
ATOM 1912 O O . GLU A 1 234 ? 1.086 -2.155 -24.630 1.00 97.12 234 GLU A O 1
ATOM 1917 N N . ASP A 1 235 ? -0.598 -0.779 -24.067 1.00 94.62 235 ASP A N 1
ATOM 1918 C CA . ASP A 1 235 ? 0.137 0.450 -24.346 1.00 94.62 235 ASP A CA 1
ATOM 1919 C C . ASP A 1 235 ? 1.211 0.713 -23.283 1.00 94.62 235 ASP A C 1
ATOM 1921 O O . ASP A 1 235 ? 2.347 1.009 -23.648 1.00 94.62 235 ASP A O 1
ATOM 1925 N N . TYR A 1 236 ? 0.908 0.482 -22.004 1.00 94.81 236 TYR A N 1
ATOM 1926 C CA . TYR A 1 236 ? 1.887 0.558 -20.917 1.00 94.81 236 TYR A CA 1
ATOM 1927 C C . TYR A 1 236 ? 3.016 -0.474 -21.074 1.00 94.81 236 TYR A C 1
ATOM 1929 O O . TYR A 1 236 ? 4.195 -0.123 -21.053 1.00 94.81 236 TYR A O 1
ATOM 1937 N N . ASN A 1 237 ? 2.691 -1.751 -21.310 1.00 95.94 237 ASN A N 1
ATOM 1938 C CA . ASN A 1 237 ? 3.701 -2.814 -21.419 1.00 95.94 237 ASN A CA 1
ATOM 1939 C C . ASN A 1 237 ? 4.646 -2.638 -22.623 1.00 95.94 237 ASN A C 1
ATOM 1941 O O . ASN A 1 237 ? 5.761 -3.151 -22.609 1.00 95.94 237 ASN A O 1
ATOM 1945 N N . LYS A 1 238 ? 4.229 -1.938 -23.689 1.00 94.12 238 LYS A N 1
ATOM 1946 C CA . LYS A 1 238 ? 5.119 -1.617 -24.828 1.00 94.12 238 LYS A CA 1
ATOM 1947 C C . LYS A 1 238 ? 6.210 -0.610 -24.465 1.00 94.12 238 LYS A C 1
ATOM 1949 O O . LYS A 1 238 ? 7.194 -0.519 -25.195 1.00 94.12 238 LYS A O 1
ATOM 1954 N N . LEU A 1 239 ? 5.988 0.183 -23.421 1.00 92.06 239 LEU A N 1
ATOM 1955 C CA . LEU A 1 239 ? 6.803 1.340 -23.058 1.00 92.06 239 LEU A CA 1
ATOM 1956 C C . LEU A 1 239 ? 7.613 1.123 -21.779 1.00 92.06 239 LEU A C 1
ATOM 1958 O O . LEU A 1 239 ? 8.374 2.001 -21.405 1.00 92.06 239 LEU A O 1
ATOM 1962 N N . THR A 1 240 ? 7.459 -0.028 -21.127 1.00 93.19 240 THR A N 1
ATOM 1963 C CA . THR A 1 240 ? 8.037 -0.302 -19.809 1.00 93.19 240 THR A CA 1
ATOM 1964 C C . THR A 1 240 ? 8.835 -1.605 -19.789 1.00 93.19 240 THR A C 1
ATOM 1966 O O . THR A 1 240 ? 8.573 -2.507 -20.597 1.00 93.19 240 THR A O 1
ATOM 1969 N N . PRO A 1 241 ? 9.813 -1.739 -18.873 1.00 93.31 241 PRO A N 1
ATOM 1970 C CA . PRO A 1 241 ? 10.573 -2.973 -18.713 1.00 93.31 241 PRO A CA 1
ATOM 1971 C C . PRO A 1 241 ? 9.706 -4.143 -18.228 1.00 93.31 241 PRO A C 1
ATOM 1973 O O . PRO A 1 241 ? 8.724 -3.968 -17.508 1.00 93.31 241 PRO A O 1
ATOM 1976 N N . GLU A 1 242 ? 10.098 -5.368 -18.601 1.00 92.31 242 GLU A N 1
ATOM 1977 C CA . GLU A 1 242 ? 9.286 -6.585 -18.415 1.00 92.31 242 GLU A CA 1
ATOM 1978 C C . GLU A 1 242 ? 8.894 -6.853 -16.955 1.00 92.31 242 GLU A C 1
ATOM 1980 O O . GLU A 1 242 ? 7.785 -7.314 -16.685 1.00 92.31 242 GLU A O 1
ATOM 1985 N N . PHE A 1 243 ? 9.758 -6.512 -15.996 1.00 92.31 243 PHE A N 1
ATOM 1986 C CA . PHE A 1 243 ? 9.471 -6.718 -14.574 1.00 92.31 243 PHE A CA 1
ATOM 1987 C C . PHE A 1 243 ? 8.348 -5.814 -14.033 1.00 92.31 243 PHE A C 1
ATOM 1989 O O . PHE A 1 243 ? 7.814 -6.093 -12.961 1.00 92.31 243 PHE A O 1
ATOM 1996 N N . LEU A 1 244 ? 7.938 -4.779 -14.779 1.00 93.25 244 LEU A N 1
ATOM 1997 C CA . LEU A 1 244 ? 6.795 -3.926 -14.447 1.00 93.25 244 LEU A CA 1
ATOM 1998 C C . LEU A 1 244 ? 5.493 -4.352 -15.135 1.00 93.25 244 LEU A C 1
ATOM 2000 O O . LEU A 1 244 ? 4.427 -3.862 -14.756 1.00 93.25 244 LEU A O 1
ATOM 2004 N N . HIS A 1 245 ? 5.536 -5.265 -16.108 1.00 94.31 245 HIS A N 1
ATOM 2005 C CA . HIS A 1 245 ? 4.391 -5.547 -16.977 1.00 94.31 245 HIS A CA 1
ATOM 2006 C C . HIS A 1 245 ? 3.129 -5.967 -16.218 1.00 94.31 245 HIS A C 1
ATOM 2008 O O . HIS A 1 245 ? 3.159 -6.704 -15.229 1.00 94.31 245 HIS A O 1
ATOM 2014 N N . TYR A 1 246 ? 1.984 -5.525 -16.732 1.00 95.06 246 TYR A N 1
ATOM 2015 C CA . TYR A 1 246 ? 0.665 -5.945 -16.270 1.00 95.06 246 TYR A CA 1
ATOM 2016 C C . TYR A 1 246 ? 0.132 -7.104 -17.106 1.00 95.06 246 TYR A C 1
ATOM 2018 O O . TYR A 1 246 ? 0.389 -7.230 -18.306 1.00 95.06 246 TYR A O 1
ATOM 2026 N N . LYS A 1 247 ? -0.654 -7.972 -16.468 1.00 94.38 247 LYS A N 1
ATOM 2027 C CA . LYS A 1 247 ? -1.377 -9.037 -17.165 1.00 94.38 247 LYS A CA 1
ATOM 2028 C C . LYS A 1 247 ? -2.695 -8.492 -17.696 1.00 94.38 247 LYS A C 1
ATOM 2030 O O . LYS A 1 247 ? -3.368 -7.713 -17.035 1.00 94.38 247 LYS A O 1
ATOM 2035 N N . LYS A 1 248 ? -3.093 -8.969 -18.874 1.00 95.25 248 LYS A N 1
ATOM 2036 C CA . LYS A 1 248 ? -4.423 -8.689 -19.419 1.00 95.25 248 LYS A CA 1
ATOM 2037 C C . LYS A 1 248 ? -5.500 -9.319 -18.540 1.00 95.25 248 LYS A C 1
ATOM 2039 O O . LYS A 1 248 ? -5.380 -10.487 -18.168 1.00 95.25 248 LYS A O 1
ATOM 2044 N N . SER A 1 249 ? -6.576 -8.579 -18.304 1.00 93.62 249 SER A N 1
ATOM 2045 C CA . SER A 1 249 ? -7.771 -9.081 -17.640 1.00 93.62 249 SER A CA 1
ATOM 2046 C C . SER A 1 249 ? -8.627 -9.919 -18.596 1.00 93.62 249 SER A C 1
ATOM 2048 O O . SER A 1 249 ? -8.789 -9.620 -19.788 1.00 93.62 249 SER A O 1
ATOM 2050 N N . ASN A 1 250 ? -9.190 -11.005 -18.073 1.00 94.69 250 ASN A N 1
ATOM 2051 C CA . ASN A 1 250 ? -10.194 -11.834 -18.738 1.00 94.69 250 ASN A CA 1
ATOM 2052 C C . ASN A 1 250 ? -11.636 -11.462 -18.338 1.00 94.69 250 ASN A C 1
ATOM 2054 O O . ASN A 1 250 ? -12.573 -11.947 -18.990 1.00 94.69 250 ASN A O 1
ATOM 2058 N N . GLU A 1 251 ? -11.795 -10.582 -17.349 1.00 93.75 251 GLU A N 1
ATOM 2059 C CA . GLU A 1 251 ? -13.038 -10.172 -16.688 1.00 93.75 251 GLU A CA 1
ATOM 2060 C C . GLU A 1 251 ? -13.243 -8.650 -16.806 1.00 93.75 251 GLU A C 1
ATOM 2062 O O . GLU A 1 251 ? -12.357 -7.939 -17.281 1.00 93.75 251 GLU A O 1
ATOM 2067 N N . LEU A 1 252 ? -14.433 -8.155 -16.451 1.00 94.38 252 LEU A N 1
ATOM 2068 C CA . LEU A 1 252 ? -14.641 -6.708 -16.303 1.00 94.38 252 LEU A CA 1
ATOM 2069 C C . LEU A 1 252 ? -13.742 -6.179 -15.178 1.00 94.38 252 LEU A C 1
ATOM 2071 O O . LEU A 1 252 ? -13.399 -6.927 -14.262 1.00 94.38 252 LEU A O 1
ATOM 2075 N N . VAL A 1 253 ? -13.380 -4.904 -15.262 1.00 93.00 253 VAL A N 1
ATOM 2076 C CA . VAL A 1 253 ? -12.644 -4.183 -14.212 1.00 93.00 253 VAL A CA 1
ATOM 2077 C C . VAL A 1 253 ? -13.472 -2.983 -13.769 1.00 93.00 253 VAL A C 1
ATOM 2079 O O . VAL A 1 253 ? -14.383 -2.579 -14.493 1.00 93.00 253 VAL A O 1
ATOM 2082 N N . SER A 1 254 ? -13.198 -2.440 -12.589 1.00 92.06 254 SER A N 1
ATOM 2083 C CA . SER A 1 254 ? -13.875 -1.226 -12.128 1.00 92.06 254 SER A CA 1
ATOM 2084 C C . SER A 1 254 ? -13.399 0.007 -12.897 1.00 92.06 254 SER A C 1
ATOM 2086 O O . SER A 1 254 ? -12.288 0.019 -13.443 1.00 92.06 254 SER A O 1
ATOM 2088 N N . ALA A 1 255 ? -14.226 1.053 -12.916 1.00 90.50 255 ALA A N 1
ATOM 2089 C CA . ALA A 1 255 ? -13.834 2.375 -13.392 1.00 90.50 255 ALA A CA 1
ATOM 2090 C C . ALA A 1 255 ? -12.562 2.881 -12.694 1.00 90.50 255 ALA A C 1
ATOM 2092 O O . ALA A 1 255 ? -11.633 3.297 -13.380 1.00 90.50 255 ALA A O 1
ATOM 2093 N N . ASP A 1 256 ? -12.471 2.737 -11.371 1.00 88.81 256 ASP A N 1
ATOM 2094 C CA . ASP A 1 256 ? -11.303 3.136 -10.576 1.00 88.81 256 ASP A CA 1
ATOM 2095 C C . ASP A 1 256 ? -10.019 2.417 -11.010 1.00 88.81 256 ASP A C 1
ATOM 2097 O O . ASP A 1 256 ? -8.994 3.047 -11.249 1.00 88.81 256 ASP A O 1
ATOM 2101 N N . GLU A 1 257 ? -10.064 1.093 -11.196 1.00 89.88 257 GLU A N 1
ATOM 2102 C CA . GLU A 1 257 ? -8.900 0.329 -11.659 1.00 89.88 257 GLU A CA 1
ATOM 2103 C C . GLU A 1 257 ? -8.499 0.726 -13.086 1.00 89.88 257 GLU A C 1
ATOM 2105 O O . GLU A 1 257 ? -7.313 0.747 -13.433 1.00 89.88 257 GLU A O 1
ATOM 2110 N N . ASN A 1 258 ? -9.484 1.036 -13.929 1.00 91.69 258 ASN A N 1
ATOM 2111 C CA . ASN A 1 258 ? -9.236 1.537 -15.272 1.00 91.69 258 ASN A CA 1
ATOM 2112 C C . ASN A 1 258 ? -8.607 2.938 -15.256 1.00 91.69 258 ASN A C 1
ATOM 2114 O O . ASN A 1 258 ? -7.710 3.187 -16.060 1.00 91.69 258 ASN A O 1
ATOM 2118 N N . LEU A 1 259 ? -9.028 3.817 -14.340 1.00 90.25 259 LEU A N 1
ATOM 2119 C CA . LEU A 1 259 ? -8.436 5.140 -14.129 1.00 90.25 259 LEU A CA 1
ATOM 2120 C C . LEU A 1 259 ? -6.993 5.022 -13.634 1.00 90.25 259 LEU A C 1
ATOM 2122 O O . LEU A 1 259 ? -6.103 5.545 -14.292 1.00 90.25 259 LEU A O 1
ATOM 2126 N N . SER A 1 260 ? -6.720 4.207 -12.611 1.00 89.75 260 SER A N 1
ATOM 2127 C CA . SER A 1 260 ? -5.346 3.974 -12.136 1.00 89.75 260 SER A CA 1
ATOM 2128 C C . SER A 1 260 ? -4.424 3.455 -13.252 1.00 89.75 260 SER A C 1
ATOM 2130 O O . SER A 1 260 ? -3.294 3.910 -13.431 1.00 89.75 260 SER A O 1
ATOM 2132 N N . MET A 1 261 ? -4.906 2.513 -14.072 1.00 93.00 261 MET A N 1
ATOM 2133 C CA . MET A 1 261 ? -4.136 2.030 -15.223 1.00 93.00 261 MET A CA 1
ATOM 2134 C C . MET A 1 261 ? -3.982 3.104 -16.313 1.00 93.00 261 MET A C 1
ATOM 2136 O O . MET A 1 261 ? -2.975 3.117 -17.024 1.00 93.00 261 MET A O 1
ATOM 2140 N N . SER A 1 262 ? -4.962 3.998 -16.460 1.00 92.12 262 SER A N 1
ATOM 2141 C CA . SER A 1 262 ? -4.868 5.160 -17.344 1.00 92.12 262 SER A CA 1
ATOM 2142 C C . SER A 1 262 ? -3.787 6.128 -16.867 1.00 92.12 262 SER A C 1
ATOM 2144 O O . SER A 1 262 ? -2.989 6.551 -17.699 1.00 92.12 262 SER A O 1
ATOM 2146 N N . ASP A 1 263 ? -3.688 6.405 -15.567 1.00 90.56 263 ASP A N 1
ATOM 2147 C CA . ASP A 1 263 ? -2.664 7.290 -14.994 1.00 90.56 263 ASP A CA 1
ATOM 2148 C C . ASP A 1 263 ? -1.263 6.728 -15.224 1.00 90.56 263 ASP A C 1
ATOM 2150 O O . ASP A 1 263 ? -0.410 7.396 -15.803 1.00 90.56 263 ASP A O 1
ATOM 2154 N N . LEU A 1 264 ? -1.046 5.444 -14.916 1.00 91.19 264 LEU A N 1
ATOM 2155 C CA . LEU A 1 264 ? 0.218 4.759 -15.214 1.00 91.19 264 LEU A CA 1
ATOM 2156 C C . LEU A 1 264 ? 0.570 4.798 -16.703 1.00 91.19 264 LEU A C 1
ATOM 2158 O O . LEU A 1 264 ? 1.729 4.991 -17.076 1.00 91.19 264 LEU A O 1
ATOM 2162 N N . ARG A 1 265 ? -0.422 4.586 -17.576 1.00 92.19 265 ARG A N 1
ATOM 2163 C CA . ARG A 1 265 ? -0.236 4.686 -19.027 1.00 92.19 265 ARG A CA 1
ATOM 2164 C C . ARG A 1 265 ? 0.097 6.118 -19.438 1.00 92.19 265 ARG A C 1
ATOM 2166 O O . ARG A 1 265 ? 0.890 6.304 -20.356 1.00 92.19 265 ARG A O 1
ATOM 2173 N N . ASN A 1 266 ? -0.535 7.114 -18.834 1.00 88.62 266 ASN A N 1
ATOM 2174 C CA . ASN A 1 266 ? -0.323 8.513 -19.169 1.00 88.62 266 ASN A CA 1
ATOM 2175 C C . ASN A 1 266 ? 1.041 8.986 -18.692 1.00 88.62 266 ASN A C 1
ATOM 2177 O O . ASN A 1 266 ? 1.715 9.639 -19.479 1.00 88.62 266 ASN A O 1
ATOM 2181 N N . GLY A 1 267 ? 1.517 8.540 -17.531 1.00 85.62 267 GLY A N 1
ATOM 2182 C CA . GLY A 1 267 ? 2.878 8.830 -17.095 1.00 85.62 267 GLY A CA 1
ATOM 2183 C C . GLY A 1 267 ? 3.936 8.365 -18.097 1.00 85.62 267 GLY A C 1
ATOM 2184 O O . GLY A 1 267 ? 4.881 9.090 -18.386 1.00 85.62 267 GLY A O 1
ATOM 2185 N N . VAL A 1 268 ? 3.748 7.200 -18.731 1.00 85.88 268 VAL A N 1
ATOM 2186 C CA . VAL A 1 268 ? 4.676 6.712 -19.774 1.00 85.88 268 VAL A CA 1
ATOM 2187 C C . VAL A 1 268 ? 4.409 7.274 -21.179 1.00 85.88 268 VAL A C 1
ATOM 2189 O O . VAL A 1 268 ? 5.167 7.008 -22.109 1.00 85.88 268 VAL A O 1
ATOM 2192 N N . VAL A 1 269 ? 3.311 7.994 -21.405 1.00 82.75 269 VAL A N 1
ATOM 2193 C CA . VAL A 1 269 ? 3.010 8.591 -22.719 1.00 82.75 269 VAL A CA 1
ATOM 2194 C C . VAL A 1 269 ? 3.289 10.087 -22.734 1.00 82.75 269 VAL A C 1
ATOM 2196 O O . VAL A 1 269 ? 3.876 10.556 -23.706 1.00 82.75 269 VAL A O 1
ATOM 2199 N N . GLY A 1 270 ? 2.927 10.804 -21.670 1.00 68.06 270 GLY A N 1
ATOM 2200 C CA . GLY A 1 270 ? 3.235 12.220 -21.467 1.00 68.06 270 GLY A CA 1
ATOM 2201 C C . GLY A 1 270 ? 4.736 12.480 -21.358 1.00 68.06 270 GLY A C 1
ATOM 2202 O O . GLY A 1 270 ? 5.245 13.405 -21.976 1.00 68.06 270 GLY A O 1
ATOM 2203 N N . ALA A 1 271 ? 5.492 11.560 -20.755 1.00 57.44 271 ALA A N 1
ATOM 2204 C CA . ALA A 1 271 ? 6.952 11.648 -20.717 1.00 57.44 271 ALA A CA 1
ATOM 2205 C C . ALA A 1 271 ? 7.638 11.621 -22.105 1.00 57.44 271 ALA A C 1
ATOM 2207 O O . ALA A 1 271 ? 8.809 11.961 -22.217 1.00 57.44 271 ALA A O 1
ATOM 2208 N N . LYS A 1 272 ? 6.939 11.240 -23.191 1.00 50.59 272 LYS A N 1
ATOM 2209 C CA . LYS A 1 272 ? 7.458 11.368 -24.572 1.00 50.59 272 LYS A CA 1
ATOM 2210 C C . LYS A 1 272 ? 7.101 12.684 -25.254 1.00 50.59 272 LYS A C 1
ATOM 2212 O O . LYS A 1 272 ? 7.643 12.950 -26.323 1.00 50.59 272 LYS A O 1
ATOM 2217 N N . THR A 1 273 ? 6.160 13.449 -24.713 1.00 47.81 273 THR A N 1
ATOM 2218 C CA . THR A 1 273 ? 5.725 14.729 -25.289 1.00 47.81 273 THR A CA 1
ATOM 2219 C C . THR A 1 273 ? 6.432 15.934 -24.680 1.00 47.81 273 THR A C 1
ATOM 2221 O O . THR A 1 273 ? 6.355 17.003 -25.272 1.00 47.81 273 THR A O 1
ATOM 2224 N N . ASP A 1 274 ? 7.185 15.737 -23.596 1.00 46.16 274 ASP A N 1
ATOM 2225 C CA . ASP A 1 274 ? 7.928 16.797 -22.900 1.00 46.16 274 ASP A CA 1
ATOM 2226 C C . ASP A 1 274 ? 9.391 16.926 -23.364 1.00 46.16 274 ASP A C 1
ATOM 2228 O O . ASP A 1 274 ? 10.175 17.646 -22.750 1.00 46.16 274 ASP A O 1
ATOM 2232 N N . SER A 1 275 ? 9.786 16.263 -24.464 1.00 39.16 275 SER A N 1
ATOM 2233 C CA . SER A 1 275 ? 11.056 16.591 -25.123 1.00 39.16 275 SER A CA 1
ATOM 2234 C C . SER A 1 275 ? 10.926 17.975 -25.760 1.00 39.16 275 SER A C 1
ATOM 2236 O O . SER A 1 275 ? 10.385 18.087 -26.860 1.00 39.16 275 SER A O 1
ATOM 2238 N N . GLU A 1 276 ? 11.363 18.992 -25.021 1.00 43.09 276 GLU A N 1
ATOM 2239 C CA . GLU A 1 276 ? 11.638 20.366 -25.445 1.00 43.09 276 GLU A CA 1
ATOM 2240 C C . GLU A 1 276 ? 10.756 20.861 -26.598 1.00 43.09 276 GLU A C 1
ATOM 2242 O O . GLU A 1 276 ? 11.103 20.770 -27.780 1.00 43.09 276 GLU A O 1
ATOM 2247 N N . VAL A 1 277 ? 9.633 21.497 -26.260 1.00 32.81 277 VAL A N 1
ATOM 2248 C CA . VAL A 1 277 ? 9.224 22.626 -27.095 1.00 32.81 277 VAL A CA 1
ATOM 2249 C C . VAL A 1 277 ? 10.258 23.712 -26.816 1.00 32.81 277 VAL A C 1
ATOM 2251 O O . VAL A 1 277 ? 10.121 24.469 -25.860 1.00 32.81 277 VAL A O 1
ATOM 2254 N N . GLU A 1 278 ? 11.338 23.704 -27.606 1.00 32.91 278 GLU A N 1
ATOM 2255 C CA . GLU A 1 278 ? 12.246 24.837 -27.749 1.00 32.91 278 GLU A CA 1
ATOM 2256 C C . GLU A 1 278 ? 11.376 26.085 -27.910 1.00 32.91 278 GLU A C 1
ATOM 2258 O O . GLU A 1 278 ? 10.595 26.204 -28.861 1.00 32.91 278 GLU A O 1
ATOM 2263 N N . ASP A 1 279 ? 11.480 26.972 -26.925 1.00 32.50 279 ASP A N 1
ATOM 2264 C CA . ASP A 1 279 ? 10.911 28.307 -26.935 1.00 32.50 279 ASP A CA 1
ATOM 2265 C C . ASP A 1 279 ? 11.288 28.934 -28.284 1.00 32.50 279 ASP A C 1
ATOM 2267 O O . ASP A 1 279 ? 12.471 29.139 -28.576 1.00 32.50 279 ASP A O 1
ATOM 2271 N N . TYR A 1 280 ? 10.303 29.137 -29.164 1.00 32.19 280 TYR A N 1
ATOM 2272 C CA . TYR A 1 280 ? 10.538 29.760 -30.460 1.00 32.19 280 TYR A CA 1
ATOM 2273 C C . TYR A 1 280 ? 11.022 31.186 -30.202 1.00 32.19 280 TYR A C 1
ATOM 2275 O O . TYR A 1 280 ? 10.242 32.121 -30.042 1.00 32.19 280 TYR A O 1
ATOM 2283 N N . SER A 1 281 ? 12.340 31.355 -30.192 1.00 36.81 281 SER A N 1
ATOM 2284 C CA . SER A 1 281 ? 12.986 32.638 -30.372 1.00 36.81 281 SER A CA 1
ATOM 2285 C C . SER A 1 281 ? 12.743 33.100 -31.808 1.00 36.81 281 SER A C 1
ATOM 2287 O O . SER A 1 281 ? 13.545 32.818 -32.696 1.00 36.81 281 SER A O 1
ATOM 2289 N N . ASP A 1 282 ? 11.637 33.790 -32.048 1.00 33.28 282 ASP A N 1
ATOM 2290 C CA . ASP A 1 282 ? 11.581 34.866 -33.032 1.00 33.28 282 ASP A CA 1
ATOM 2291 C C . ASP A 1 282 ? 10.309 35.674 -32.778 1.00 33.28 282 ASP A C 1
ATOM 2293 O O . ASP A 1 282 ? 9.209 35.206 -33.042 1.00 33.28 282 ASP A O 1
ATOM 2297 N N . ASP A 1 283 ? 10.462 36.892 -32.274 1.00 29.75 283 ASP A N 1
ATOM 2298 C CA . ASP A 1 283 ? 9.693 37.984 -32.849 1.00 29.75 283 ASP A CA 1
ATOM 2299 C C . ASP A 1 283 ? 10.571 39.230 -32.845 1.00 29.75 283 ASP A C 1
ATOM 2301 O O . ASP A 1 283 ? 10.758 39.963 -31.871 1.00 29.75 283 ASP A O 1
ATOM 2305 N N . THR A 1 284 ? 11.195 39.384 -34.005 1.00 33.28 284 THR A N 1
ATOM 2306 C CA . THR A 1 284 ? 11.770 40.611 -34.510 1.00 33.28 284 THR A CA 1
ATOM 2307 C C . THR A 1 284 ? 10.677 41.682 -34.528 1.00 33.28 284 THR A C 1
ATOM 2309 O O . THR A 1 284 ? 9.696 41.581 -35.262 1.00 33.28 284 THR A O 1
ATOM 2312 N N . GLU A 1 285 ? 10.859 42.738 -33.737 1.00 34.62 285 GLU A N 1
ATOM 2313 C CA . GLU A 1 285 ? 10.121 43.984 -33.921 1.00 34.62 285 GLU A CA 1
ATOM 2314 C C . GLU A 1 285 ? 10.398 44.523 -35.334 1.00 34.62 285 GLU A C 1
ATOM 2316 O O . GLU A 1 285 ? 11.530 44.890 -35.638 1.00 34.62 285 GLU A O 1
ATOM 2321 N N . GLU A 1 286 ? 9.376 44.621 -36.187 1.00 29.53 286 GLU A N 1
ATOM 2322 C CA . GLU A 1 286 ? 9.151 45.842 -36.965 1.00 29.53 286 GLU A CA 1
ATOM 2323 C C . GLU A 1 286 ? 7.714 45.947 -37.506 1.00 29.53 286 GLU A C 1
ATOM 2325 O O . GLU A 1 286 ? 7.070 44.998 -37.946 1.00 29.53 286 GLU A O 1
ATOM 2330 N N . THR A 1 287 ? 7.225 47.171 -37.397 1.00 30.38 287 THR A N 1
ATOM 2331 C CA . THR A 1 287 ? 5.860 47.678 -37.495 1.00 30.38 287 THR A CA 1
ATOM 2332 C C . THR A 1 287 ? 5.303 47.861 -38.915 1.00 30.38 287 THR A C 1
ATOM 2334 O O . THR A 1 287 ? 6.039 48.096 -39.867 1.00 30.38 287 THR A O 1
ATOM 2337 N N . GLU A 1 288 ? 3.965 47.965 -38.954 1.00 29.17 288 GLU A N 1
ATOM 2338 C CA . GLU A 1 288 ? 3.150 48.864 -39.804 1.00 29.17 288 GLU A CA 1
ATOM 2339 C C . GLU A 1 288 ? 2.732 48.438 -41.241 1.00 29.17 288 GLU A C 1
ATOM 2341 O O . GLU A 1 288 ? 3.413 48.655 -42.237 1.00 29.17 288 GLU A O 1
ATOM 2346 N N . ASP A 1 289 ? 1.471 47.982 -41.327 1.00 27.02 289 ASP A N 1
ATOM 2347 C CA . ASP A 1 289 ? 0.308 48.744 -41.847 1.00 27.02 289 ASP A CA 1
ATOM 2348 C C . ASP A 1 289 ? -0.449 48.253 -43.111 1.00 27.02 289 ASP A C 1
ATOM 2350 O O . ASP A 1 289 ? 0.090 48.013 -44.189 1.00 27.02 289 ASP A O 1
ATOM 2354 N N . THR A 1 290 ? -1.782 48.305 -42.967 1.00 27.77 290 THR A N 1
ATOM 2355 C CA . THR A 1 290 ? -2.874 48.447 -43.962 1.00 27.77 290 THR A CA 1
ATOM 2356 C C . THR A 1 290 ? -3.400 47.283 -44.842 1.00 27.77 290 THR A C 1
ATOM 2358 O O . THR A 1 290 ? -2.969 47.039 -45.964 1.00 27.77 290 THR A O 1
ATOM 2361 N N . SER A 1 291 ? -4.602 46.825 -44.444 1.00 27.72 291 SER A N 1
ATOM 2362 C CA . SER A 1 291 ? -5.897 46.968 -45.167 1.00 27.72 291 SER A CA 1
ATOM 2363 C C . SER A 1 291 ? -6.558 45.800 -45.950 1.00 27.72 291 SER A C 1
ATOM 2365 O O . SER A 1 291 ? -6.079 45.325 -46.970 1.00 27.72 291 SER A O 1
ATOM 2367 N N . GLN A 1 292 ? -7.796 45.527 -45.492 1.00 25.72 292 GLN A N 1
ATOM 2368 C CA . GLN A 1 292 ? -9.051 45.148 -46.180 1.00 25.72 292 GLN A CA 1
ATOM 2369 C C . GLN A 1 292 ? -9.405 43.691 -46.584 1.00 25.72 292 GLN A C 1
ATOM 2371 O O . GLN A 1 292 ? -8.936 43.140 -47.569 1.00 25.72 292 GLN A O 1
ATOM 2376 N N . GLU A 1 293 ? -10.470 43.240 -45.896 1.00 25.61 293 GLU A N 1
ATOM 2377 C CA . GLU A 1 293 ? -11.709 42.579 -46.368 1.00 25.61 293 GLU A CA 1
ATOM 2378 C C . GLU A 1 293 ? -11.851 41.038 -46.435 1.00 25.61 293 GLU A C 1
ATOM 2380 O O . GLU A 1 293 ? -11.389 40.365 -47.346 1.00 25.61 293 GLU A O 1
ATOM 2385 N N . ASN A 1 294 ? -12.709 40.564 -45.510 1.00 25.52 294 ASN A N 1
ATOM 2386 C CA . ASN A 1 294 ? -13.743 39.518 -45.601 1.00 25.52 294 ASN A CA 1
ATOM 2387 C C . ASN A 1 294 ? -13.371 38.091 -46.049 1.00 25.52 294 ASN A C 1
ATOM 2389 O O . ASN A 1 294 ? -13.285 37.818 -47.239 1.00 25.52 294 ASN A O 1
ATOM 2393 N N . SER A 1 295 ? -13.444 37.133 -45.109 1.00 25.08 295 SER A N 1
ATOM 2394 C CA . SER A 1 295 ? -14.346 35.964 -45.211 1.00 25.08 295 SER A CA 1
ATOM 2395 C C . SER A 1 295 ? -14.270 35.066 -43.963 1.00 25.08 295 SER A C 1
ATOM 2397 O O . SER A 1 295 ? -13.231 34.505 -43.648 1.00 25.08 295 SER A O 1
ATOM 2399 N N . SER A 1 296 ? -15.417 34.913 -43.298 1.00 28.52 296 SER A N 1
ATOM 2400 C CA . SER A 1 296 ? -15.859 33.812 -42.423 1.00 28.52 296 SER A CA 1
ATOM 2401 C C . SER A 1 296 ? -14.868 32.691 -42.038 1.00 28.52 296 SER A C 1
ATOM 2403 O O . SER A 1 296 ? -14.617 31.784 -42.832 1.00 28.52 296 SER A O 1
ATOM 2405 N N . ASN A 1 297 ? -14.495 32.637 -40.758 1.00 27.33 297 ASN A N 1
ATOM 2406 C CA . ASN A 1 297 ? -14.696 31.457 -39.908 1.00 27.33 297 ASN A CA 1
ATOM 2407 C C . ASN A 1 297 ? -14.501 31.850 -38.439 1.00 27.33 297 ASN A C 1
ATOM 2409 O O . ASN A 1 297 ? -13.499 32.450 -38.070 1.00 27.33 297 ASN A O 1
ATOM 2413 N N . LYS A 1 298 ? -15.513 31.563 -37.621 1.00 24.16 298 LYS A N 1
ATOM 2414 C CA . LYS A 1 298 ? -15.580 31.917 -36.205 1.00 24.16 298 LYS A CA 1
ATOM 2415 C C . LYS A 1 298 ? -14.969 30.765 -35.402 1.00 24.16 298 LYS A C 1
ATOM 2417 O O . LYS A 1 298 ? -15.614 29.731 -35.253 1.00 24.16 298 LYS A O 1
ATOM 2422 N N . THR A 1 299 ? -13.739 30.934 -34.936 1.00 28.84 299 THR A N 1
ATOM 2423 C CA . THR A 1 299 ? -13.137 30.123 -33.869 1.00 28.84 299 THR A CA 1
ATOM 2424 C C . THR A 1 299 ? -13.596 30.714 -32.532 1.00 28.84 299 THR A C 1
ATOM 2426 O O . THR A 1 299 ? -13.573 31.928 -32.354 1.00 28.84 299 THR A O 1
ATOM 2429 N N . MET A 1 300 ? -14.106 29.870 -31.639 1.00 26.45 300 MET A N 1
ATOM 2430 C CA . MET A 1 300 ? -14.505 30.191 -30.260 1.00 26.45 300 MET A CA 1
ATOM 2431 C C . MET A 1 300 ? -13.228 30.004 -29.410 1.00 26.45 300 MET A C 1
ATOM 2433 O O . MET A 1 300 ? -12.706 28.894 -29.420 1.00 26.45 300 MET A O 1
ATOM 2437 N N . GLY A 1 301 ? -12.523 31.071 -29.003 1.00 29.27 301 GLY A N 1
ATOM 2438 C CA . GLY A 1 301 ? -12.639 31.756 -27.699 1.00 29.27 301 GLY A CA 1
ATOM 2439 C C . GLY A 1 301 ? -12.029 30.880 -26.593 1.00 29.27 301 GLY A C 1
ATOM 2440 O O . GLY A 1 301 ? -12.687 29.932 -26.184 1.00 29.27 301 GLY A O 1
ATOM 2441 N N . GLU A 1 302 ? -10.727 30.967 -26.286 1.00 27.81 302 GLU A N 1
ATOM 2442 C CA . GLU A 1 302 ? -10.159 31.853 -25.239 1.00 27.81 302 GLU A CA 1
ATOM 2443 C C . GLU A 1 302 ? -11.110 32.005 -24.041 1.00 27.81 302 GLU A C 1
ATOM 2445 O O . GLU A 1 302 ? -12.126 32.693 -24.133 1.00 27.81 302 GLU A O 1
ATOM 2450 N N . TYR A 1 303 ? -10.801 31.301 -22.947 1.00 30.58 303 TYR A N 1
ATOM 2451 C CA . TYR A 1 303 ? -11.465 31.478 -21.659 1.00 30.58 303 TYR A CA 1
ATOM 2452 C C . TYR A 1 303 ? -10.724 32.566 -20.881 1.00 30.58 303 TYR A C 1
ATOM 2454 O O . TYR A 1 303 ? -9.551 32.405 -20.557 1.00 30.58 303 TYR A O 1
ATOM 2462 N N . ASP A 1 304 ? -11.436 33.655 -20.616 1.00 30.22 304 ASP A N 1
ATOM 2463 C CA . 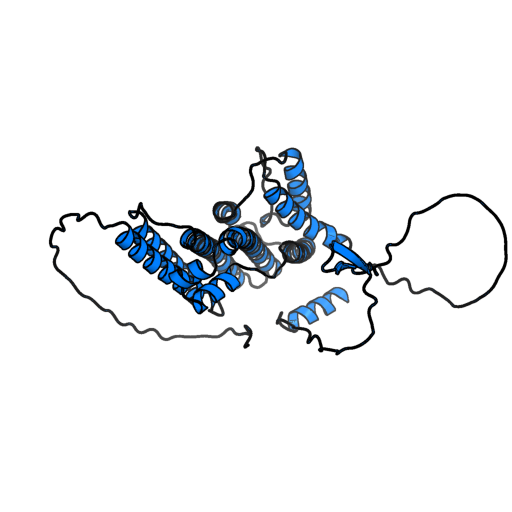ASP A 1 304 ? -11.114 34.685 -19.629 1.00 30.22 304 ASP A CA 1
ATOM 2464 C C . ASP A 1 304 ? -11.262 34.051 -18.230 1.00 30.22 304 ASP A C 1
ATOM 2466 O O . ASP A 1 304 ? -12.316 33.478 -17.933 1.00 30.22 304 ASP A O 1
ATOM 2470 N N . THR A 1 305 ? -10.221 34.065 -17.393 1.00 36.94 305 THR A N 1
ATOM 2471 C CA . THR A 1 305 ? -10.226 33.417 -16.062 1.00 36.94 305 THR A CA 1
ATOM 2472 C C . THR A 1 305 ? -10.845 34.263 -14.947 1.00 36.94 305 THR A C 1
ATOM 2474 O O . THR A 1 305 ? -10.940 33.785 -13.820 1.00 36.94 305 THR A O 1
ATOM 2477 N N . ASP A 1 306 ? -11.365 35.451 -15.246 1.00 41.19 306 ASP A N 1
ATOM 2478 C CA . ASP A 1 306 ? -11.994 36.318 -14.245 1.00 41.19 306 ASP A CA 1
ATOM 2479 C C . ASP A 1 306 ? -13.512 36.083 -14.206 1.00 41.19 306 ASP A C 1
ATOM 2481 O O . ASP A 1 306 ? -14.314 36.803 -14.806 1.00 41.19 306 ASP A O 1
ATOM 2485 N N . SER A 1 307 ? -13.929 35.014 -13.520 1.00 43.19 307 SER A N 1
ATOM 2486 C CA . SER A 1 307 ? -15.351 34.775 -13.241 1.00 43.19 307 SER A CA 1
ATOM 2487 C C . SER A 1 307 ? -15.817 35.647 -12.067 1.00 43.19 307 SER A C 1
ATOM 2489 O O . SER A 1 307 ? -15.236 35.544 -10.990 1.00 43.19 307 SER A O 1
ATOM 2491 N N . PRO A 1 308 ? -16.876 36.468 -12.216 1.00 47.31 308 PRO A N 1
ATOM 2492 C CA . PRO A 1 308 ? -17.378 37.286 -11.117 1.00 47.31 308 PRO A CA 1
ATOM 2493 C C . PRO A 1 308 ? -17.950 36.426 -9.981 1.00 47.31 308 PRO A C 1
ATOM 2495 O O . PRO A 1 308 ? -18.726 35.493 -10.213 1.00 47.31 308 PRO A O 1
ATOM 2498 N N . THR A 1 309 ? -17.589 36.769 -8.744 1.00 51.06 309 THR A N 1
ATOM 2499 C CA . THR A 1 309 ? -18.086 36.117 -7.525 1.00 51.06 309 THR A CA 1
ATOM 2500 C C . THR A 1 309 ? -19.425 36.737 -7.104 1.00 51.06 309 THR A C 1
ATOM 2502 O O . THR A 1 309 ? -19.570 37.961 -7.041 1.00 51.06 309 THR A O 1
ATOM 2505 N N . TYR A 1 310 ? -20.421 35.897 -6.807 1.00 59.53 310 TYR A N 1
ATOM 2506 C CA . TYR A 1 310 ? -21.764 36.317 -6.386 1.00 59.53 310 TYR A CA 1
ATOM 2507 C C . TYR A 1 310 ? -22.071 35.839 -4.965 1.00 59.53 310 TYR A C 1
ATOM 2509 O O . TYR A 1 310 ? -21.796 34.688 -4.628 1.00 59.53 310 TYR A O 1
ATOM 2517 N N . GLU A 1 311 ? -22.730 36.684 -4.171 1.00 57.47 311 GLU A N 1
ATOM 2518 C CA . GLU A 1 311 ? -23.270 36.317 -2.855 1.00 57.47 311 GLU A CA 1
ATOM 2519 C C . GLU A 1 311 ? -24.792 36.529 -2.796 1.00 57.47 311 GLU A C 1
ATOM 2521 O O . GLU A 1 311 ? -25.342 37.445 -3.418 1.00 57.47 311 GLU A O 1
ATOM 2526 N N . GLU A 1 312 ? -25.483 35.657 -2.056 1.00 55.91 312 GLU A N 1
ATOM 2527 C CA . GLU A 1 312 ? -26.930 35.716 -1.829 1.00 55.91 312 GLU A CA 1
ATOM 2528 C C . GLU A 1 312 ? -27.237 36.580 -0.599 1.00 55.91 312 GLU A C 1
ATOM 2530 O O . GLU A 1 312 ? -26.720 36.337 0.492 1.00 55.91 312 GLU A O 1
ATOM 2535 N N . ASP A 1 313 ? -28.088 37.593 -0.763 1.00 65.12 313 ASP A N 1
ATOM 2536 C CA . ASP A 1 313 ? -28.503 38.448 0.345 1.00 65.12 313 ASP A CA 1
ATOM 2537 C C . ASP A 1 313 ? -29.551 37.779 1.254 1.00 65.12 313 ASP A C 1
ATOM 2539 O O . ASP A 1 313 ? -30.163 36.759 0.931 1.00 65.12 313 ASP A O 1
ATOM 2543 N N . GLU A 1 314 ? -29.808 38.390 2.415 1.00 52.22 314 GLU A N 1
ATOM 2544 C CA . GLU A 1 314 ? -30.759 37.893 3.426 1.00 52.22 314 GLU A CA 1
ATOM 2545 C C . GLU A 1 314 ? -32.220 37.801 2.924 1.00 52.22 314 GLU A C 1
ATOM 2547 O O . GLU A 1 314 ? -33.107 37.303 3.625 1.00 52.22 314 GLU A O 1
ATOM 2552 N N . ASN A 1 315 ? -32.485 38.276 1.704 1.00 55.03 315 ASN A N 1
ATOM 2553 C CA . ASN A 1 315 ? -33.773 38.249 1.028 1.00 55.03 315 ASN A CA 1
ATOM 2554 C C . ASN A 1 315 ? -33.810 37.254 -0.150 1.00 55.03 315 ASN A C 1
ATOM 2556 O O . ASN A 1 315 ? -34.865 37.136 -0.785 1.00 55.03 315 ASN A O 1
ATOM 2560 N N . GLY A 1 316 ? -32.720 36.523 -0.406 1.00 45.03 316 GLY A N 1
ATOM 2561 C CA . GLY A 1 316 ? -32.606 35.492 -1.438 1.00 45.03 316 GLY A CA 1
ATOM 2562 C C . GLY A 1 316 ? -32.269 36.016 -2.838 1.00 45.03 316 GLY A C 1
ATOM 2563 O O . GLY A 1 316 ? -32.583 35.348 -3.825 1.00 45.03 316 GLY A O 1
ATOM 2564 N N . ASN A 1 317 ? -31.704 37.224 -2.959 1.00 56.88 317 ASN A N 1
ATOM 2565 C CA . ASN A 1 317 ? -31.236 37.758 -4.242 1.00 56.88 317 ASN A CA 1
ATOM 2566 C C . ASN A 1 317 ? -29.712 37.676 -4.354 1.00 56.88 317 ASN A C 1
ATOM 2568 O O . ASN A 1 317 ? -28.990 38.053 -3.436 1.00 56.88 317 ASN A O 1
ATOM 2572 N N . TRP A 1 318 ? -29.233 37.252 -5.523 1.00 54.97 318 TRP A N 1
ATOM 2573 C CA . TRP A 1 318 ? -27.808 37.171 -5.840 1.00 54.97 318 TRP A CA 1
ATOM 2574 C C . TRP A 1 318 ? -27.290 38.512 -6.358 1.00 54.97 318 TRP A C 1
ATOM 2576 O O . TRP A 1 318 ? -27.823 39.037 -7.339 1.00 54.97 318 TRP A O 1
ATOM 2586 N N . ASN A 1 319 ? -26.253 39.048 -5.715 1.00 57.00 319 ASN A N 1
ATOM 2587 C CA . ASN A 1 319 ? -25.587 40.285 -6.116 1.00 57.00 319 ASN A CA 1
ATOM 2588 C C . ASN A 1 319 ? -24.096 40.028 -6.384 1.00 57.00 319 ASN A C 1
ATOM 2590 O O . ASN A 1 319 ? -23.466 39.219 -5.706 1.00 57.00 319 ASN A O 1
ATOM 2594 N N . GLU A 1 320 ? -23.553 40.708 -7.393 1.00 51.44 320 GLU A N 1
ATOM 2595 C CA . GLU A 1 320 ? -22.143 40.623 -7.792 1.00 51.44 320 GLU A CA 1
ATOM 2596 C C . GLU A 1 320 ? -21.270 41.429 -6.828 1.00 51.44 320 GLU A C 1
ATOM 2598 O O . GLU A 1 320 ? -21.584 42.588 -6.535 1.00 51.44 320 GLU A O 1
ATOM 2603 N N . VAL A 1 321 ? -20.191 40.824 -6.332 1.00 57.00 321 VAL A N 1
ATOM 2604 C CA . VAL A 1 321 ? -19.255 41.473 -5.409 1.00 57.00 321 VAL A CA 1
ATOM 2605 C C . VAL A 1 321 ? -18.094 42.048 -6.218 1.00 57.00 321 VAL A C 1
ATOM 2607 O O . VAL A 1 321 ? -17.365 41.310 -6.870 1.00 57.00 321 VAL A O 1
ATOM 2610 N N . SER A 1 322 ? -17.918 43.372 -6.200 1.00 43.69 322 SER A N 1
ATOM 2611 C CA . SER A 1 322 ? -16.749 44.017 -6.807 1.00 43.69 322 SER A CA 1
ATOM 2612 C C . SER A 1 322 ? -15.537 43.884 -5.882 1.00 43.69 322 SER A C 1
ATOM 2614 O O . SER A 1 322 ? -15.598 44.364 -4.748 1.00 43.69 322 SER A O 1
ATOM 2616 N N . GLU A 1 323 ? -14.454 43.268 -6.356 1.00 42.41 323 GLU A N 1
ATOM 2617 C CA . GLU A 1 323 ? -13.186 43.182 -5.625 1.00 42.41 323 GLU A CA 1
ATOM 2618 C C . GLU A 1 323 ? -12.532 44.568 -5.509 1.00 42.41 323 GLU A C 1
ATOM 2620 O O . GLU A 1 323 ? -12.151 45.180 -6.506 1.00 42.41 323 GLU A O 1
ATOM 2625 N N . ASP A 1 324 ? -12.414 45.075 -4.279 1.00 33.00 324 ASP A N 1
ATOM 2626 C CA . ASP A 1 324 ? -11.530 46.194 -3.951 1.00 33.00 324 ASP A CA 1
ATOM 2627 C C . ASP A 1 324 ? -10.144 45.637 -3.580 1.00 33.00 324 ASP A C 1
ATOM 2629 O O . ASP A 1 324 ? -9.997 44.839 -2.652 1.00 33.00 324 ASP A O 1
ATOM 2633 N N . GLU A 1 325 ? -9.119 46.106 -4.294 1.00 40.91 325 GLU A N 1
ATOM 2634 C CA . GLU A 1 325 ? -7.701 45.842 -4.045 1.00 40.91 325 GLU A CA 1
ATOM 2635 C C . GLU A 1 325 ? -7.287 46.240 -2.613 1.00 40.91 325 GLU A C 1
ATOM 2637 O O . GLU A 1 325 ? -7.168 47.427 -2.291 1.00 40.91 325 GLU A O 1
ATOM 2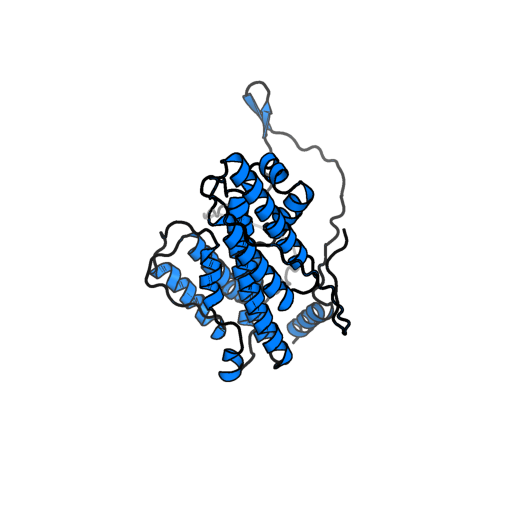642 N N . ASN A 1 326 ? -7.028 45.250 -1.752 1.00 29.36 326 ASN A N 1
ATOM 2643 C CA . ASN A 1 326 ? -5.954 45.221 -0.745 1.00 29.36 326 ASN A CA 1
ATOM 2644 C C . ASN A 1 326 ? -6.147 44.008 0.179 1.00 29.36 326 ASN A C 1
ATOM 2646 O O . ASN A 1 326 ? -7.087 43.990 0.968 1.00 29.36 326 ASN A O 1
ATOM 2650 N N . THR A 1 327 ? -5.205 43.062 0.214 1.00 28.81 327 THR A N 1
ATOM 2651 C CA . THR A 1 327 ? -4.241 42.949 1.327 1.00 28.81 327 THR A CA 1
ATOM 2652 C C . THR A 1 327 ? -3.326 41.724 1.202 1.00 28.81 327 THR A C 1
ATOM 2654 O O . THR A 1 327 ? -3.781 40.596 1.084 1.00 28.81 327 THR A O 1
ATOM 2657 N N . THR A 1 328 ? -2.034 42.028 1.365 1.00 28.31 328 THR A N 1
ATOM 2658 C CA . THR A 1 328 ? -0.929 41.219 1.915 1.00 28.31 328 THR A CA 1
ATOM 2659 C C . THR A 1 328 ? -0.459 39.976 1.165 1.00 28.31 328 THR A C 1
ATOM 2661 O O . THR A 1 328 ? -0.996 38.889 1.334 1.00 28.31 328 THR A O 1
ATOM 2664 N N . ASP A 1 329 ? 0.666 40.173 0.468 1.00 33.25 329 ASP A N 1
ATOM 2665 C CA . ASP A 1 329 ? 1.716 39.181 0.247 1.00 33.25 329 ASP A CA 1
ATOM 2666 C C . ASP A 1 329 ? 2.012 38.419 1.553 1.00 33.25 329 ASP A C 1
ATOM 2668 O O . ASP A 1 329 ? 2.549 38.986 2.512 1.00 33.25 329 ASP A O 1
ATOM 2672 N N . GLU A 1 330 ? 1.658 37.137 1.595 1.00 28.94 330 GLU A N 1
ATOM 2673 C CA . GLU A 1 330 ? 2.355 36.159 2.422 1.00 28.94 330 GLU A CA 1
ATOM 2674 C C . GLU A 1 330 ? 3.241 35.342 1.482 1.00 28.94 330 GLU A C 1
ATOM 2676 O O . GLU A 1 330 ? 2.759 34.677 0.565 1.00 28.94 330 GLU A O 1
ATOM 2681 N N . ASP A 1 331 ? 4.551 35.481 1.684 1.00 27.34 331 ASP A N 1
ATOM 2682 C CA . ASP A 1 331 ? 5.603 34.763 0.977 1.00 27.34 331 ASP A CA 1
ATOM 2683 C C . ASP A 1 331 ? 5.321 33.250 1.000 1.00 27.34 331 ASP A C 1
ATOM 2685 O O . ASP A 1 331 ? 5.377 32.607 2.053 1.00 27.34 331 ASP A O 1
ATOM 2689 N N . TYR A 1 332 ? 5.051 32.675 -0.173 1.00 26.89 332 TYR A N 1
ATOM 2690 C CA . TYR A 1 332 ? 5.172 31.239 -0.388 1.00 26.89 332 TYR A CA 1
ATOM 2691 C C . TYR A 1 332 ? 6.662 30.894 -0.317 1.00 26.89 332 TYR A C 1
ATOM 2693 O O . TYR A 1 332 ? 7.413 31.099 -1.269 1.00 26.89 332 TYR A O 1
ATOM 2701 N N . GLU A 1 333 ? 7.112 30.417 0.842 1.00 30.23 333 GLU A N 1
ATOM 2702 C CA . GLU A 1 333 ? 8.378 29.695 0.915 1.00 30.23 333 GLU A CA 1
ATOM 2703 C C . GLU A 1 333 ? 8.217 28.388 0.126 1.00 30.23 333 GLU A C 1
ATOM 2705 O O . GLU A 1 333 ? 7.432 27.522 0.514 1.00 30.23 333 GLU A O 1
ATOM 2710 N N . ASP A 1 334 ? 8.967 28.257 -0.971 1.00 30.23 334 ASP A N 1
ATOM 2711 C CA . ASP A 1 334 ? 9.202 26.995 -1.673 1.00 30.23 334 ASP A CA 1
ATOM 2712 C C . ASP A 1 334 ? 9.680 25.940 -0.666 1.00 30.23 334 ASP A C 1
ATOM 2714 O O . ASP A 1 334 ? 10.769 26.023 -0.085 1.00 30.23 334 ASP A O 1
ATOM 2718 N N . TYR A 1 335 ? 8.834 24.942 -0.419 1.00 29.19 335 TYR A N 1
ATOM 2719 C CA . TYR A 1 335 ? 9.157 23.801 0.426 1.00 29.19 335 TYR A CA 1
ATOM 2720 C C . TYR A 1 335 ? 9.865 22.738 -0.417 1.00 29.19 335 TYR A C 1
ATOM 2722 O O . TYR A 1 335 ? 9.279 21.737 -0.807 1.00 29.19 335 TYR A O 1
ATOM 2730 N N . ASP A 1 336 ? 11.162 22.949 -0.624 1.00 31.31 336 ASP A N 1
ATOM 2731 C CA . ASP A 1 336 ? 12.091 21.922 -1.088 1.00 31.31 336 ASP A CA 1
ATOM 2732 C C . ASP A 1 336 ? 12.126 20.746 -0.081 1.00 31.31 336 ASP A C 1
ATOM 2734 O O . ASP A 1 336 ? 12.213 20.929 1.149 1.00 31.31 336 ASP A O 1
ATOM 2738 N N . PHE A 1 337 ? 11.984 19.533 -0.613 1.00 30.02 337 PHE A N 1
ATOM 2739 C CA . PHE A 1 337 ? 12.063 18.265 0.103 1.00 30.02 337 PHE A CA 1
ATOM 2740 C C . PHE A 1 337 ? 13.063 17.340 -0.607 1.00 30.02 337 PHE A C 1
ATOM 2742 O O . PHE A 1 337 ? 12.697 16.323 -1.179 1.00 30.02 337 PHE A O 1
ATOM 2749 N N . GLY A 1 338 ? 14.351 17.674 -0.516 1.00 33.56 338 GLY A N 1
ATOM 2750 C CA . GLY A 1 338 ? 15.434 16.721 -0.242 1.00 33.56 338 GLY A CA 1
ATOM 2751 C C . GLY A 1 338 ? 15.439 15.413 -1.039 1.00 33.56 338 GLY A C 1
ATOM 2752 O O . GLY A 1 338 ? 15.621 14.344 -0.453 1.00 33.56 338 GLY A O 1
ATOM 2753 N N . LEU A 1 339 ? 15.314 15.495 -2.361 1.00 36.41 339 LEU A N 1
ATOM 2754 C CA . LEU A 1 339 ? 16.109 14.633 -3.231 1.00 36.41 339 LEU A CA 1
ATOM 2755 C C . LEU A 1 339 ? 17.541 15.167 -3.107 1.00 36.41 339 LEU A C 1
ATOM 2757 O O . LEU A 1 339 ? 17.738 16.371 -3.234 1.00 36.41 339 LEU A O 1
ATOM 2761 N N . ASP A 1 340 ? 18.511 14.319 -2.741 1.00 40.94 340 ASP A N 1
ATOM 2762 C CA . ASP A 1 340 ? 19.916 14.729 -2.560 1.00 40.94 340 ASP A CA 1
ATOM 2763 C C . ASP A 1 340 ? 20.322 15.726 -3.664 1.00 40.94 340 ASP A C 1
ATOM 2765 O O . ASP A 1 340 ? 20.067 15.453 -4.833 1.00 40.94 340 ASP A O 1
ATOM 2769 N N . GLU A 1 341 ? 20.974 16.849 -3.331 1.00 40.53 341 GLU A N 1
ATOM 2770 C CA . GLU A 1 341 ? 21.443 17.873 -4.298 1.00 40.53 341 GLU A CA 1
ATOM 2771 C C . GLU A 1 341 ? 22.279 17.278 -5.461 1.00 40.53 341 GLU A C 1
ATOM 2773 O O . GLU A 1 341 ? 22.486 17.920 -6.490 1.00 40.53 341 GLU A O 1
ATOM 2778 N N . ASP A 1 342 ? 22.765 16.041 -5.313 1.00 42.66 342 ASP A N 1
ATOM 2779 C CA . ASP A 1 342 ? 23.436 15.253 -6.350 1.00 42.66 342 ASP A CA 1
ATOM 2780 C C . ASP A 1 342 ? 22.480 14.675 -7.419 1.00 42.66 342 ASP A C 1
ATOM 2782 O O . ASP A 1 342 ? 22.926 14.391 -8.532 1.00 42.66 342 ASP A O 1
ATOM 2786 N N . TRP A 1 343 ? 21.190 14.497 -7.120 1.00 40.72 343 TRP A N 1
ATOM 2787 C CA . TRP A 1 343 ? 20.149 14.006 -8.031 1.00 40.72 343 TRP A CA 1
ATOM 2788 C C . TRP A 1 343 ? 19.694 15.100 -9.002 1.00 40.72 343 TRP A C 1
ATOM 2790 O O . TRP A 1 343 ? 19.728 14.877 -10.211 1.00 40.72 343 TRP A O 1
ATOM 2800 N N . GLU A 1 344 ? 19.388 16.306 -8.510 1.00 40.66 344 GLU A N 1
ATOM 2801 C CA . GLU A 1 344 ? 19.034 17.450 -9.368 1.00 40.66 344 GLU A CA 1
ATOM 2802 C C . GLU A 1 344 ? 20.208 17.874 -10.259 1.00 40.66 344 GLU A C 1
ATOM 2804 O O . GLU A 1 344 ? 20.043 18.069 -11.464 1.00 40.66 344 GLU A O 1
ATOM 2809 N N . LYS A 1 345 ? 21.436 17.890 -9.718 1.00 42.50 345 LYS A N 1
ATOM 2810 C CA . LYS A 1 345 ? 22.647 18.126 -10.525 1.00 42.50 345 LYS A CA 1
ATOM 2811 C C . LYS A 1 345 ? 22.867 17.075 -11.607 1.00 42.50 345 LYS A C 1
ATOM 2813 O O . LYS A 1 345 ? 23.368 17.401 -12.681 1.00 42.50 345 LYS A O 1
ATOM 2818 N N . LYS A 1 346 ? 22.529 15.810 -11.337 1.00 45.50 346 LYS A N 1
ATOM 2819 C CA . LYS A 1 346 ? 22.626 14.733 -12.332 1.00 45.50 346 LYS A CA 1
ATOM 2820 C C . LYS A 1 346 ? 21.577 14.882 -13.429 1.00 45.50 346 LYS A C 1
ATOM 2822 O O . LYS A 1 346 ? 21.904 14.593 -14.575 1.00 45.50 346 LYS A O 1
ATOM 2827 N N . GLN A 1 347 ? 20.369 15.345 -13.107 1.00 40.25 347 GLN A N 1
ATOM 2828 C CA . GLN A 1 347 ? 19.347 15.662 -14.110 1.00 40.25 347 GLN A CA 1
ATOM 2829 C C . GLN A 1 347 ? 19.803 16.819 -15.013 1.00 40.25 347 GLN A C 1
ATOM 2831 O O . GLN A 1 347 ? 19.716 16.723 -16.237 1.00 40.25 347 GLN A O 1
ATOM 2836 N N . GLU A 1 348 ? 20.428 17.849 -14.436 1.00 41.00 348 GLU A N 1
ATOM 2837 C CA . GLU A 1 348 ? 21.007 18.965 -15.194 1.00 41.00 348 GLU A CA 1
ATOM 2838 C C . GLU A 1 348 ? 22.199 18.522 -16.078 1.00 41.00 348 GLU A C 1
ATOM 2840 O O . GLU A 1 348 ? 22.363 18.998 -17.202 1.00 41.00 348 GLU A O 1
ATOM 2845 N N . GLU A 1 349 ? 23.023 17.562 -15.636 1.00 39.34 349 GLU A N 1
ATOM 2846 C CA . GLU A 1 349 ? 24.108 16.984 -16.452 1.00 39.34 349 GLU A CA 1
ATOM 2847 C C . GLU A 1 349 ? 23.619 16.024 -17.555 1.00 39.34 349 GLU A C 1
ATOM 2849 O O . GLU A 1 349 ? 24.288 15.899 -18.586 1.00 39.34 349 GLU A O 1
ATOM 2854 N N . ILE A 1 350 ? 22.485 15.343 -17.353 1.00 40.78 350 ILE A N 1
ATOM 2855 C CA . ILE A 1 350 ? 21.862 14.446 -18.340 1.00 40.78 350 ILE A CA 1
ATOM 2856 C C . ILE A 1 350 ? 21.121 15.252 -19.414 1.00 40.78 350 ILE A C 1
ATOM 2858 O O . ILE A 1 350 ? 21.253 14.925 -20.588 1.00 40.78 350 ILE A O 1
ATOM 2862 N N . SER A 1 351 ? 20.452 16.349 -19.048 1.00 33.53 351 SER A N 1
ATOM 2863 C CA . SER A 1 351 ? 19.811 17.271 -20.001 1.00 33.53 351 SER A CA 1
ATOM 2864 C C . SER A 1 351 ? 20.813 18.017 -20.898 1.00 33.53 351 SER A C 1
ATOM 2866 O O . SER A 1 351 ? 20.449 18.502 -21.963 1.00 33.53 351 SER A O 1
ATOM 2868 N N . ASN A 1 352 ? 22.085 18.110 -20.488 1.00 35.78 352 ASN A N 1
ATOM 2869 C CA . ASN A 1 352 ? 23.148 18.829 -21.204 1.00 35.78 352 ASN A CA 1
ATOM 2870 C C . ASN A 1 352 ? 24.075 17.924 -22.056 1.00 35.78 352 ASN A C 1
ATOM 2872 O O . ASN A 1 352 ? 25.145 18.370 -22.494 1.00 35.78 352 ASN A O 1
ATOM 2876 N N . ARG A 1 353 ? 23.713 16.654 -22.289 1.00 36.88 353 ARG A N 1
ATOM 2877 C CA . ARG A 1 353 ? 24.438 15.700 -23.153 1.00 36.88 353 ARG A CA 1
ATOM 2878 C C . ARG A 1 353 ? 23.568 15.190 -24.285 1.00 36.88 353 ARG A C 1
ATOM 2880 O O . ARG A 1 353 ? 24.143 15.026 -25.390 1.00 36.88 353 ARG A O 1
#

Sequence (353 aa):
MKKIAILLFSMLFILAACGNAESEKKEKEKTKITQEQQEKKHNKETKKLAQSLIDNLDKEELTNDDIKTLEKDLKTFENNTKSLKQVDTIISDPIYKAAKSFSIAGKDINKTEKFKEKYPELENTYLLSNGNVYYHLILALNTINNEYEDVDIEYKNKVLGKELNSDISDMIFSDDEISDFAEQTGKLAIEYDEKPTEEQLKELPDTKYRDELKKYAYFDEPDVSKKEYNKLVEDYNKLTPEFLHYKKSNELVSADENLSMSDLRNGVVGAKTDSEVEDYSDDTEETEDTSQENSSNKTMGEYDTDSPTYEEDENGNWNEVSEDENTTDEDYEDYDFGLDEDWEKKQEEISNR

Foldseek 3Di:
DDDQDDDDDDDDDDDDDDDDDDDDDDPDDPPPDDLVRLQVQLLVLLLVLLVLLLVQVVDSDNDPVSLVSLVVSLVVSCVSNVVRPNYDCLQRLLSSLLSQLCSLLSVQLNLLVVLCVVCVVQVLVSVLLNLLSVLLSLQLLQQSLVSNVPDDPVVLCVRHNDPSSVSSNVSSDDPDDSLVSLLVSLLSFQVDPDDDDPVSLVSHDQPCSSVVSVVSGDFDDFDADLVLQVVLQVLLCVRGDPRSHDDRDPDGGGPSVSVSSVSNSCSNVVSVVPPDPPPPPDDDDDDDDDDDDDDDDDDDDDDDPDDFDWDADPVGDIDTDDDDDDDDDDDDDPDDDDPPPVVVVVVVVVVVD

Secondary structure (DSSP, 8-state):
----------------------------------HHHHHHHHHHHHHHHHHHHHHHHSSSS--HHHHHHHHHHHHHHHHHHTT--S---TTHHHHHHHHHHHHHHHHHHHHHHHHHHH-TT-HHHHHHHHHHHHHHHHHHHHHHHHHHHTS-HHHHHHHH-HHHHHHHHHHH---S-HHHHHHHHHHHHHH------HHHHTTS--THHHHHHTTTS------B-HHHHHHHHHHHHTTS-GGGPPPPPSS-B-HHHHHHHHHHHHHHHHTTT-S-----------------------------S-PPPEEE-TTS-EEEPP----------------S-HHHHHHHHHHHT-

Organism: Mammaliicoccus lentus (NCBI:txid42858)

pLDDT: mean 72.74, std 26.73, range [23.14, 97.94]

Radius of gyration: 27.43 Å; chains: 1; bounding box: 60×72×83 Å